Protein AF-X7ZZ65-F1 (afdb_monomer)

Solvent-accessible surface area (backbone atoms only — not comparable to full-atom values): 12163 Å² total; per-residue (Å²): 136,89,82,84,82,86,84,85,81,82,87,81,88,76,80,73,79,68,57,74,67,58,58,52,53,52,50,52,52,50,51,52,53,50,51,51,53,49,50,51,51,51,50,53,51,53,51,52,50,50,54,50,52,54,52,47,53,54,49,52,50,52,50,53,53,52,50,51,52,50,53,54,50,48,52,53,50,52,53,50,52,52,52,51,52,51,50,50,48,47,50,68,77,62,56,58,68,66,65,56,53,45,60,78,66,55,89,56,78,66,59,55,52,54,50,52,52,52,52,49,53,53,53,51,53,53,48,54,51,52,49,64,73,63,58,73,81,77,69,79,75,73,79,78,76,79,70,78,85,73,71,83,70,79,80,77,75,84,75,76,77,83,85,78,70,100,80,76,69,91,90,54,98,76,84,79,88,80,75,98,81,83,90,85,75,89,80,135

pLDDT: mean 70.66, std 19.14, range [36.59, 98.75]

Structure (mmCIF, N/CA/C/O backbone):
data_AF-X7ZZ65-F1
#
_entry.id   AF-X7ZZ65-F1
#
loop_
_atom_site.group_PDB
_atom_site.id
_atom_site.type_symbol
_atom_site.label_atom_id
_atom_site.label_alt_id
_atom_site.label_comp_id
_atom_site.label_asym_id
_atom_site.label_entity_id
_atom_site.label_seq_id
_atom_site.pdbx_PDB_ins_code
_atom_site.Cartn_x
_atom_site.Cartn_y
_atom_site.Cartn_z
_atom_site.occupancy
_atom_site.B_iso_or_equiv
_atom_site.auth_seq_id
_atom_site.auth_comp_id
_atom_site.auth_asym_id
_atom_site.auth_atom_id
_atom_site.pdbx_PDB_model_num
ATOM 1 N N . MET A 1 1 ? -4.466 -12.957 -43.818 1.00 36.59 1 MET A N 1
ATOM 2 C CA . MET A 1 1 ? -4.475 -12.404 -45.188 1.00 36.59 1 MET A CA 1
ATOM 3 C C . MET A 1 1 ? -3.091 -11.859 -45.477 1.00 36.59 1 MET A C 1
ATOM 5 O O . MET A 1 1 ? -2.659 -10.938 -44.802 1.00 36.59 1 MET A O 1
ATOM 9 N N . ILE A 1 2 ? -2.381 -12.507 -46.395 1.00 45.28 2 ILE A N 1
ATOM 10 C CA . ILE A 1 2 ? -1.056 -12.113 -46.874 1.00 45.28 2 ILE A CA 1
ATOM 11 C C . ILE A 1 2 ? -1.302 -11.150 -48.037 1.00 45.28 2 ILE A C 1
ATOM 13 O O . ILE A 1 2 ? -1.940 -11.541 -49.010 1.00 45.28 2 ILE A O 1
ATOM 17 N N . ALA A 1 3 ? -0.845 -9.905 -47.929 1.00 49.66 3 ALA A N 1
ATOM 18 C CA . ALA A 1 3 ? -0.835 -8.956 -49.038 1.00 49.66 3 ALA A CA 1
ATOM 19 C C . ALA A 1 3 ? 0.627 -8.667 -49.374 1.00 49.66 3 ALA A C 1
ATOM 21 O O . ALA A 1 3 ? 1.305 -7.906 -48.687 1.00 49.66 3 ALA A O 1
ATOM 22 N N . GLY A 1 4 ? 1.123 -9.377 -50.386 1.00 56.22 4 GLY A N 1
ATOM 23 C CA . GLY A 1 4 ? 2.451 -9.175 -50.937 1.00 56.22 4 GLY A CA 1
ATOM 24 C C . GLY A 1 4 ? 2.545 -7.824 -51.635 1.00 56.22 4 GLY A C 1
ATOM 25 O O . GLY A 1 4 ? 1.692 -7.475 -52.446 1.00 56.22 4 GLY A O 1
ATOM 26 N N . PHE A 1 5 ? 3.615 -7.096 -51.344 1.00 54.03 5 PHE A N 1
ATOM 27 C CA . PHE A 1 5 ? 4.089 -6.009 -52.187 1.00 54.03 5 PHE A CA 1
ATOM 28 C C . PHE A 1 5 ? 5.460 -6.422 -52.714 1.00 54.03 5 PHE A C 1
ATOM 30 O O . PHE A 1 5 ? 6.480 -6.254 -52.052 1.00 54.03 5 PHE A O 1
ATOM 37 N N . VAL A 1 6 ? 5.469 -7.036 -53.897 1.00 60.28 6 VAL A N 1
ATOM 38 C CA . VAL A 1 6 ? 6.684 -7.216 -54.692 1.00 60.28 6 VAL A CA 1
ATOM 39 C C . VAL A 1 6 ? 6.698 -6.076 -55.699 1.00 60.28 6 VAL A C 1
ATOM 41 O O . VAL A 1 6 ? 6.004 -6.127 -56.710 1.00 60.28 6 VAL A O 1
ATOM 44 N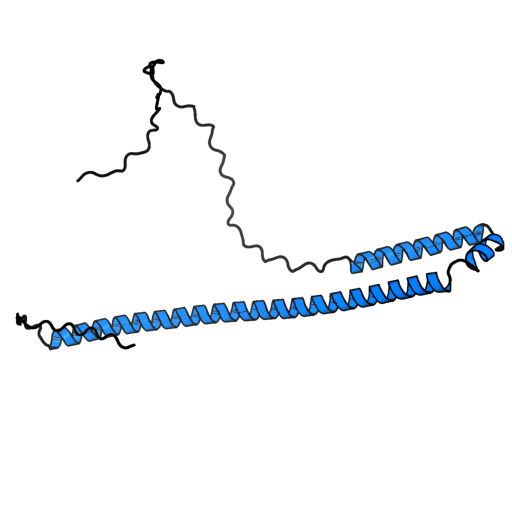 N . ALA A 1 7 ? 7.463 -5.029 -55.402 1.00 57.88 7 ALA A N 1
ATOM 45 C CA . ALA A 1 7 ? 7.834 -4.023 -56.386 1.00 57.88 7 ALA A CA 1
ATOM 46 C C . ALA A 1 7 ? 9.222 -4.386 -56.922 1.00 57.88 7 ALA A C 1
ATOM 48 O O . ALA A 1 7 ? 10.244 -4.145 -56.284 1.00 57.88 7 ALA A O 1
ATOM 49 N N . LEU A 1 8 ? 9.226 -5.025 -58.089 1.00 56.75 8 LEU A N 1
ATOM 50 C CA . LEU A 1 8 ? 10.403 -5.254 -58.912 1.00 56.75 8 LEU A CA 1
ATOM 51 C C . LEU A 1 8 ? 10.614 -4.009 -59.785 1.00 56.75 8 LEU A C 1
ATOM 53 O O . LEU A 1 8 ? 9.731 -3.627 -60.550 1.00 56.75 8 LEU A O 1
ATOM 57 N N . SER A 1 9 ? 11.773 -3.365 -59.689 1.00 56.69 9 SER A N 1
ATOM 58 C CA . SER A 1 9 ? 12.217 -2.344 -60.645 1.00 56.69 9 SER A CA 1
ATOM 59 C C . SER A 1 9 ? 13.720 -2.493 -60.847 1.00 56.69 9 SER A C 1
ATOM 61 O O . SER A 1 9 ? 14.490 -2.474 -59.890 1.00 56.69 9 SER A O 1
ATOM 63 N N . GLY A 1 10 ? 14.104 -2.753 -62.096 1.00 51.97 10 GLY A N 1
ATOM 64 C CA . GLY A 1 10 ? 15.453 -3.123 -62.499 1.00 51.97 10 GLY A CA 1
ATOM 65 C C . GLY A 1 10 ? 16.341 -1.948 -62.916 1.00 51.97 10 GLY A C 1
ATOM 66 O O . GLY A 1 10 ? 15.861 -0.944 -63.427 1.00 51.97 10 GLY A O 1
ATOM 67 N N . ALA A 1 11 ? 17.638 -2.186 -62.701 1.00 55.59 11 ALA A N 1
ATOM 68 C CA . ALA A 1 11 ? 18.839 -1.779 -63.439 1.00 55.59 11 ALA A CA 1
ATOM 69 C C . ALA A 1 11 ? 19.020 -0.322 -63.907 1.00 55.59 11 ALA A C 1
ATOM 71 O O . ALA A 1 11 ? 18.355 0.115 -64.833 1.00 55.59 11 ALA A O 1
ATOM 72 N N . LEU A 1 12 ? 20.088 0.320 -63.407 1.00 44.03 12 LEU A N 1
ATOM 73 C CA . LEU A 1 12 ? 21.214 0.826 -64.213 1.00 44.03 12 LEU A CA 1
ATOM 74 C C . LEU A 1 12 ? 22.468 0.896 -63.321 1.00 44.03 12 LEU A C 1
ATOM 76 O O . LEU A 1 12 ? 22.570 1.722 -62.415 1.00 44.03 12 LEU A O 1
ATOM 80 N N . SER A 1 13 ? 23.419 -0.000 -63.575 1.00 44.34 13 SER A N 1
ATOM 81 C CA . SER A 1 13 ? 24.710 -0.079 -62.893 1.00 44.34 13 SER A CA 1
ATOM 82 C C . SER A 1 13 ? 25.622 1.058 -63.362 1.00 44.34 13 SER A C 1
ATOM 84 O O . SER A 1 13 ? 26.424 0.891 -64.279 1.00 44.34 13 SER A O 1
ATOM 86 N N . ALA A 1 14 ? 25.526 2.223 -62.725 1.00 47.12 14 ALA A N 1
ATOM 87 C CA . ALA A 1 14 ? 26.676 3.110 -62.636 1.00 47.12 14 ALA A CA 1
ATOM 88 C C . ALA A 1 14 ? 27.642 2.466 -61.635 1.00 47.12 14 ALA A C 1
ATOM 90 O O . ALA A 1 14 ? 27.465 2.577 -60.425 1.00 47.12 14 ALA A O 1
ATOM 91 N N . ASN A 1 15 ? 28.621 1.722 -62.148 1.00 46.59 15 ASN A N 1
ATOM 92 C CA . ASN A 1 15 ? 29.725 1.186 -61.361 1.00 46.59 15 ASN A CA 1
ATOM 93 C C . ASN A 1 15 ? 30.605 2.348 -60.869 1.00 46.59 15 ASN A C 1
ATOM 95 O O . ASN A 1 15 ? 31.677 2.605 -61.410 1.00 46.59 15 ASN A O 1
ATOM 99 N N . VAL A 1 16 ? 30.152 3.065 -59.840 1.00 55.84 16 VAL A N 1
ATOM 100 C CA . VAL A 1 16 ? 31.072 3.665 -58.876 1.00 55.84 16 VAL A CA 1
ATOM 101 C C . VAL A 1 16 ? 31.596 2.476 -58.084 1.00 55.84 16 VAL A C 1
ATOM 103 O O . VAL A 1 16 ? 30.918 1.980 -57.188 1.00 55.84 16 VAL A O 1
ATOM 106 N N . LEU A 1 17 ? 32.753 1.941 -58.484 1.00 47.94 17 LEU A N 1
ATOM 107 C CA . LEU A 1 17 ? 33.491 1.005 -57.643 1.00 47.94 17 LEU A CA 1
ATOM 108 C C . LEU A 1 17 ? 33.899 1.782 -56.386 1.00 47.94 17 LEU A C 1
ATOM 110 O O . LEU A 1 17 ? 34.933 2.442 -56.366 1.00 47.94 17 LEU A O 1
ATOM 114 N N . ALA A 1 18 ? 33.063 1.739 -55.351 1.00 53.41 18 ALA A N 1
ATOM 115 C CA . ALA A 1 18 ? 33.595 1.770 -54.002 1.00 53.41 18 ALA A CA 1
ATOM 116 C C . ALA A 1 18 ? 34.471 0.519 -53.865 1.00 53.41 18 ALA A C 1
ATOM 118 O O . ALA A 1 18 ? 34.048 -0.575 -54.255 1.00 53.41 18 ALA A O 1
ATOM 119 N N . ASP A 1 19 ? 35.703 0.687 -53.392 1.00 56.00 19 ASP A N 1
ATOM 120 C CA . ASP A 1 19 ? 36.565 -0.448 -53.098 1.00 56.00 19 ASP A CA 1
ATOM 121 C C . ASP A 1 19 ? 35.847 -1.338 -52.064 1.00 56.00 19 ASP A C 1
ATOM 123 O O . ASP A 1 19 ? 35.367 -0.825 -51.047 1.00 56.00 19 ASP A O 1
ATOM 127 N N . PRO A 1 20 ? 35.706 -2.654 -52.298 1.00 66.94 20 PRO A N 1
ATOM 128 C CA . PRO A 1 20 ? 34.987 -3.537 -51.380 1.00 66.94 20 PRO A CA 1
ATOM 129 C C . PRO A 1 20 ? 35.588 -3.558 -49.961 1.00 66.94 20 PRO A C 1
ATOM 131 O O . PRO A 1 20 ? 34.900 -3.955 -49.019 1.00 66.94 20 PRO A O 1
ATOM 134 N N . SER A 1 21 ? 36.833 -3.106 -49.781 1.00 72.69 21 SER A N 1
ATOM 135 C CA . SER A 1 21 ? 37.475 -2.972 -48.468 1.00 72.69 21 SER A CA 1
ATOM 136 C C . SER A 1 21 ? 36.978 -1.744 -47.693 1.00 72.69 21 SER A C 1
ATOM 138 O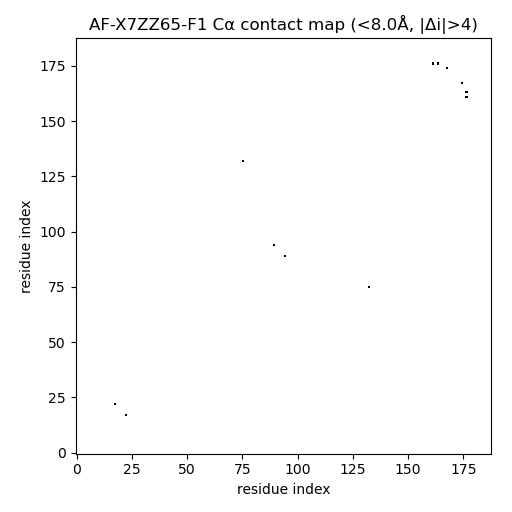 O . SER A 1 21 ? 36.840 -1.817 -46.471 1.00 72.69 21 SER A O 1
ATOM 140 N N . ASP A 1 22 ? 36.649 -0.641 -48.374 1.00 77.88 22 ASP A N 1
ATOM 141 C CA . ASP A 1 22 ? 36.091 0.568 -47.748 1.00 77.88 22 ASP A CA 1
ATOM 142 C C . ASP A 1 22 ? 34.662 0.333 -47.220 1.00 77.88 22 ASP A C 1
ATOM 144 O O . ASP A 1 22 ? 34.330 0.753 -46.109 1.00 77.88 22 ASP A O 1
ATOM 148 N N . ASP A 1 23 ? 33.824 -0.411 -47.957 1.00 80.44 23 ASP A N 1
ATOM 149 C CA . ASP A 1 23 ? 32.464 -0.774 -47.508 1.00 80.44 23 ASP A CA 1
ATOM 150 C C . ASP A 1 23 ? 32.488 -1.648 -46.239 1.00 80.44 23 ASP A C 1
ATOM 152 O O . ASP A 1 23 ? 31.673 -1.472 -45.327 1.00 80.44 23 ASP A O 1
ATOM 156 N N . ALA A 1 24 ? 33.457 -2.565 -46.138 1.00 83.69 24 ALA A N 1
ATOM 157 C CA . ALA A 1 24 ? 33.615 -3.427 -44.970 1.00 83.69 24 ALA A CA 1
ATOM 158 C C . ALA A 1 24 ? 34.006 -2.631 -43.710 1.00 83.69 24 ALA A C 1
ATOM 160 O O . ALA A 1 24 ? 33.438 -2.857 -42.638 1.00 83.69 24 ALA A O 1
ATOM 161 N N . LEU A 1 25 ? 34.928 -1.668 -43.830 1.00 85.69 25 LEU A N 1
ATOM 162 C CA . LEU A 1 25 ? 35.326 -0.797 -42.718 1.00 85.69 25 LEU A CA 1
ATOM 163 C C . LEU A 1 25 ? 34.191 0.142 -42.288 1.00 85.69 25 LEU A C 1
ATOM 165 O O . LEU A 1 25 ? 33.972 0.326 -41.087 1.00 85.69 25 LEU A O 1
ATOM 169 N N . ALA A 1 26 ? 33.422 0.673 -43.243 1.00 89.38 26 ALA A N 1
ATOM 170 C CA . ALA A 1 26 ? 32.243 1.487 -42.955 1.00 89.38 26 ALA A CA 1
ATOM 171 C C . ALA A 1 26 ? 31.179 0.700 -42.163 1.00 89.38 26 ALA A C 1
ATOM 173 O O . ALA A 1 26 ? 30.661 1.199 -41.162 1.00 89.38 26 ALA A O 1
ATOM 174 N N . LYS A 1 27 ? 30.904 -0.559 -42.539 1.00 87.06 27 LYS A N 1
ATOM 175 C CA . LYS A 1 27 ? 29.984 -1.437 -41.791 1.00 87.06 27 LYS A CA 1
ATOM 176 C C . LYS A 1 27 ? 30.473 -1.766 -40.386 1.00 87.06 27 LYS A C 1
ATOM 178 O O . LYS A 1 27 ? 29.662 -1.786 -39.468 1.00 87.06 27 LYS A O 1
ATOM 183 N N . LEU A 1 28 ? 31.768 -2.020 -40.194 1.00 89.81 28 LEU A N 1
ATOM 184 C CA . LEU A 1 28 ? 32.318 -2.272 -38.857 1.00 89.81 28 LEU A CA 1
ATOM 185 C C . LEU A 1 28 ? 32.188 -1.046 -37.950 1.00 89.81 28 LEU A C 1
ATOM 187 O O . LEU A 1 28 ? 31.858 -1.195 -36.775 1.00 89.81 28 LEU A O 1
ATOM 191 N N . ASN A 1 29 ? 32.401 0.157 -38.491 1.00 88.69 29 ASN A N 1
ATOM 192 C CA . ASN A 1 29 ? 32.209 1.393 -37.737 1.00 88.69 29 ASN A CA 1
ATOM 193 C C . ASN A 1 29 ? 30.740 1.577 -37.321 1.00 88.69 29 ASN A C 1
ATOM 195 O O . ASN A 1 29 ? 30.463 1.857 -36.155 1.00 88.69 29 ASN A O 1
ATOM 199 N N . GLU A 1 30 ? 29.802 1.327 -38.238 1.00 91.31 30 GLU A N 1
ATOM 200 C CA . GLU A 1 30 ? 28.367 1.395 -37.944 1.00 91.31 30 GLU A CA 1
ATOM 201 C C . GLU A 1 30 ? 27.942 0.343 -36.910 1.00 91.31 30 GLU A C 1
ATOM 203 O O . GLU A 1 30 ? 27.238 0.665 -35.955 1.00 91.31 30 GLU A O 1
ATOM 208 N N . LEU A 1 31 ? 28.425 -0.898 -37.032 1.00 94.75 31 LEU A N 1
ATOM 209 C CA . LEU A 1 31 ? 28.169 -1.952 -36.046 1.00 94.75 31 LEU A CA 1
ATOM 210 C C . LEU A 1 31 ? 28.752 -1.605 -34.672 1.00 94.75 31 LEU A C 1
ATOM 212 O O . LEU A 1 31 ? 28.104 -1.867 -33.662 1.00 94.75 31 LEU A O 1
ATOM 216 N N . SER A 1 32 ? 29.938 -0.988 -34.616 1.00 90.69 32 SER A N 1
ATOM 217 C CA . SER A 1 32 ? 30.527 -0.508 -33.360 1.00 90.69 32 SER A CA 1
ATOM 218 C C . SER A 1 32 ? 29.631 0.544 -32.708 1.00 90.69 32 SER A C 1
ATOM 220 O O . SER A 1 32 ? 29.307 0.440 -31.526 1.00 90.69 32 SER A O 1
ATOM 222 N N . ARG A 1 33 ? 29.151 1.515 -33.492 1.00 93.00 33 ARG A N 1
ATOM 223 C CA . ARG A 1 33 ? 28.250 2.564 -33.005 1.00 93.00 33 ARG A CA 1
ATOM 224 C C . ARG A 1 33 ? 26.900 2.000 -32.557 1.00 93.00 33 ARG A C 1
ATOM 226 O O . ARG A 1 33 ? 26.356 2.418 -31.538 1.00 93.00 33 ARG A O 1
ATOM 233 N N . GLN A 1 34 ? 26.368 1.023 -33.285 1.00 92.81 34 GLN A N 1
ATOM 234 C CA . GLN A 1 34 ? 25.131 0.334 -32.931 1.00 92.81 34 GLN A CA 1
ATOM 235 C C . GLN A 1 34 ? 25.290 -0.509 -31.656 1.00 92.81 34 GLN A C 1
ATOM 237 O O . GLN A 1 34 ? 24.370 -0.560 -30.835 1.00 92.81 34 GLN A O 1
ATOM 242 N N . ALA A 1 35 ? 26.448 -1.142 -31.454 1.00 93.38 35 ALA A N 1
ATOM 243 C CA . ALA A 1 35 ? 26.757 -1.890 -30.238 1.00 93.38 35 ALA A CA 1
ATOM 244 C C . ALA A 1 35 ? 26.850 -0.970 -29.008 1.00 93.38 35 ALA A C 1
ATOM 246 O O . ALA A 1 35 ? 26.309 -1.309 -27.951 1.00 93.38 35 ALA A O 1
ATOM 247 N N . GLU A 1 36 ? 27.456 0.211 -29.151 1.00 94.06 36 GLU A N 1
ATOM 248 C CA . GLU A 1 36 ? 27.477 1.244 -28.106 1.00 94.06 36 GLU A CA 1
ATOM 249 C C . GLU A 1 36 ? 26.056 1.705 -27.760 1.00 94.06 36 GLU A C 1
ATOM 251 O O . GLU A 1 36 ? 25.642 1.605 -26.604 1.00 94.06 36 GLU A O 1
ATOM 256 N N . GLN A 1 37 ? 25.259 2.084 -28.765 1.00 95.38 37 GLN A N 1
ATOM 257 C CA . GLN A 1 37 ? 23.861 2.489 -28.569 1.00 95.38 37 GLN A CA 1
ATOM 258 C C . GLN A 1 37 ? 23.019 1.391 -27.910 1.00 95.38 37 GLN A C 1
ATOM 260 O O . GLN A 1 37 ? 22.194 1.671 -27.042 1.00 95.38 37 GLN A O 1
ATOM 265 N N . THR A 1 38 ? 23.230 0.130 -28.294 1.00 93.12 38 THR A N 1
ATOM 266 C CA . THR A 1 38 ? 22.514 -1.009 -27.704 1.00 93.12 38 THR A CA 1
ATOM 267 C C . THR A 1 38 ? 22.930 -1.225 -26.251 1.00 93.12 38 THR A C 1
ATOM 269 O O . THR A 1 38 ? 22.081 -1.510 -25.409 1.00 93.12 38 THR A O 1
ATOM 272 N N . THR A 1 39 ? 24.211 -1.044 -25.923 1.00 93.31 39 THR A N 1
ATOM 273 C CA . THR A 1 39 ? 24.713 -1.165 -24.546 1.00 93.31 39 THR A CA 1
ATOM 274 C C . THR A 1 39 ? 24.159 -0.054 -23.655 1.00 93.31 39 THR A C 1
ATOM 276 O O . THR A 1 39 ? 23.714 -0.324 -22.538 1.00 93.31 39 THR A O 1
ATOM 279 N N . GLU A 1 40 ? 24.095 1.179 -24.157 1.00 95.81 40 GLU A N 1
ATOM 280 C CA . GLU A 1 40 ? 23.482 2.311 -23.454 1.00 95.81 40 GLU A CA 1
ATOM 281 C C . GLU A 1 40 ? 21.967 2.126 -23.273 1.00 95.81 40 GLU A C 1
ATOM 283 O O . GLU A 1 40 ? 21.425 2.360 -22.187 1.00 95.81 40 GLU A O 1
ATOM 288 N N . ALA A 1 41 ? 21.272 1.637 -24.304 1.00 96.69 41 ALA A N 1
ATOM 289 C CA . ALA A 1 41 ? 19.854 1.296 -24.230 1.00 96.69 41 ALA A CA 1
ATOM 290 C C . ALA A 1 41 ? 19.589 0.178 -23.207 1.00 96.69 41 ALA A C 1
ATOM 292 O O . ALA A 1 41 ? 18.674 0.284 -22.393 1.00 96.69 41 ALA A O 1
ATOM 293 N N . MET A 1 42 ? 20.422 -0.865 -23.183 1.00 97.00 42 MET A N 1
ATOM 294 C CA . MET A 1 42 ? 20.325 -1.942 -22.195 1.00 97.00 42 MET A CA 1
ATOM 295 C C . MET A 1 42 ? 20.589 -1.435 -20.776 1.00 97.00 42 MET A C 1
ATOM 297 O O . MET A 1 42 ? 19.861 -1.787 -19.848 1.00 97.00 42 MET A O 1
ATOM 301 N N . HIS A 1 43 ? 21.594 -0.577 -20.593 1.00 97.56 43 HIS A N 1
ATOM 302 C CA . HIS A 1 43 ? 21.912 -0.020 -19.282 1.00 97.56 43 HIS A CA 1
ATOM 303 C C . HIS A 1 43 ? 20.799 0.902 -18.762 1.00 97.56 43 HIS A C 1
ATOM 305 O O . HIS A 1 43 ? 20.391 0.792 -17.605 1.00 97.56 43 HIS A O 1
ATOM 311 N N . SER A 1 44 ? 20.254 1.767 -19.621 1.00 96.62 44 SER A N 1
ATOM 312 C CA . SER A 1 44 ? 19.122 2.631 -19.266 1.00 96.62 44 SER A CA 1
ATOM 313 C C . SER A 1 44 ? 17.856 1.829 -18.950 1.00 96.62 44 SER A C 1
ATOM 315 O O . SER A 1 44 ? 17.194 2.116 -17.952 1.00 96.62 44 SER A O 1
ATOM 317 N N . ALA A 1 45 ? 17.563 0.773 -19.714 1.00 97.62 45 ALA A N 1
ATOM 318 C CA . ALA A 1 45 ? 16.457 -0.137 -19.425 1.00 97.62 45 ALA A CA 1
ATOM 319 C C . ALA A 1 45 ? 16.637 -0.865 -18.082 1.00 97.62 45 ALA A C 1
ATOM 321 O O . ALA A 1 45 ? 15.677 -1.024 -17.328 1.00 97.62 45 ALA A O 1
ATOM 322 N N . GLN A 1 46 ? 17.865 -1.271 -17.743 1.00 96.75 46 GLN A N 1
ATOM 323 C CA . GLN A 1 46 ? 18.165 -1.901 -16.458 1.00 96.75 46 GLN A CA 1
ATOM 324 C C . GLN A 1 46 ? 17.956 -0.938 -15.280 1.00 96.75 46 GLN A C 1
ATOM 326 O O . GLN A 1 46 ? 17.454 -1.348 -14.228 1.00 96.75 46 GLN A O 1
ATOM 331 N N . LEU A 1 47 ? 18.329 0.334 -15.446 1.00 98.25 47 LEU A N 1
ATOM 332 C CA . LEU A 1 47 ? 18.118 1.369 -14.437 1.00 98.25 47 LEU A CA 1
ATOM 333 C C . LEU A 1 47 ? 16.621 1.654 -14.244 1.00 98.25 47 LEU A C 1
ATOM 335 O O . LEU A 1 47 ? 16.142 1.603 -13.112 1.00 98.25 47 LEU A O 1
ATOM 339 N N . ASP A 1 48 ? 15.871 1.829 -15.335 1.00 97.50 48 ASP A N 1
ATOM 340 C CA . ASP A 1 48 ? 14.411 2.013 -15.306 1.00 97.50 48 ASP A CA 1
ATOM 341 C C . ASP A 1 48 ? 13.692 0.822 -14.646 1.00 97.50 48 ASP A C 1
ATOM 343 O O . ASP A 1 48 ? 12.814 1.003 -13.798 1.00 97.50 48 ASP A O 1
ATOM 347 N N . LEU A 1 49 ? 14.101 -0.411 -14.961 1.00 97.94 49 LEU A N 1
ATOM 348 C CA . LEU A 1 49 ? 13.555 -1.607 -14.321 1.00 97.94 49 LEU A CA 1
ATOM 349 C C . LEU A 1 49 ? 13.815 -1.607 -12.809 1.00 97.94 49 LEU A C 1
ATOM 351 O O . LEU A 1 49 ? 12.912 -1.912 -12.028 1.00 97.94 49 LEU A O 1
ATOM 355 N N . ASN A 1 50 ? 15.030 -1.263 -12.379 1.00 97.94 50 ASN A N 1
ATOM 356 C CA . ASN A 1 50 ? 15.368 -1.211 -10.959 1.00 97.94 50 ASN A CA 1
ATOM 357 C C . ASN A 1 50 ? 14.537 -0.144 -10.226 1.00 97.94 50 ASN A C 1
ATOM 359 O O . ASN A 1 50 ? 13.945 -0.436 -9.184 1.00 97.94 50 ASN A O 1
ATOM 363 N N . GLU A 1 51 ? 14.402 1.050 -10.807 1.00 98.25 51 GLU A N 1
ATOM 364 C CA . GLU A 1 51 ? 13.556 2.118 -10.265 1.00 98.25 51 GLU A CA 1
ATOM 365 C C . GLU A 1 51 ? 12.094 1.675 -10.127 1.00 98.25 51 GLU A C 1
ATOM 367 O O . GLU A 1 51 ? 11.472 1.885 -9.079 1.00 98.25 51 GLU A O 1
ATOM 372 N N . LYS A 1 52 ? 11.551 0.996 -11.143 1.00 97.62 52 LYS A N 1
ATOM 373 C CA . LYS A 1 52 ? 10.188 0.449 -11.108 1.00 97.62 52 LYS A CA 1
ATOM 374 C C . LYS A 1 52 ? 10.018 -0.615 -10.033 1.00 97.62 52 LYS A C 1
ATOM 376 O O . LYS A 1 52 ? 9.031 -0.571 -9.301 1.00 97.62 52 LYS A O 1
ATOM 381 N N . LEU A 1 53 ? 10.977 -1.527 -9.875 1.00 98.75 53 LEU A N 1
ATOM 382 C CA . LEU A 1 53 ? 10.940 -2.540 -8.815 1.00 98.75 53 LEU A CA 1
ATOM 383 C C . LEU A 1 53 ? 11.045 -1.913 -7.420 1.00 98.75 53 LEU A C 1
ATOM 385 O O . LEU A 1 53 ? 10.362 -2.347 -6.492 1.00 98.75 53 LEU A O 1
ATOM 389 N N . ALA A 1 54 ? 11.859 -0.871 -7.250 1.00 98.25 54 ALA A N 1
ATOM 390 C CA . ALA A 1 54 ? 11.931 -0.128 -5.996 1.00 98.25 54 ALA A CA 1
ATOM 391 C C . ALA A 1 54 ? 10.595 0.568 -5.680 1.00 98.25 54 ALA A C 1
ATOM 393 O O . ALA A 1 54 ? 10.100 0.481 -4.552 1.00 98.25 54 ALA A O 1
ATOM 394 N N . ALA A 1 55 ? 9.973 1.202 -6.679 1.00 97.81 55 ALA A N 1
ATOM 395 C CA . ALA A 1 55 ? 8.655 1.814 -6.544 1.00 97.81 55 ALA A CA 1
ATOM 396 C C . ALA A 1 55 ? 7.563 0.777 -6.231 1.00 97.81 55 ALA A C 1
ATOM 398 O O . ALA A 1 55 ? 6.721 1.025 -5.366 1.00 97.81 55 ALA A O 1
ATOM 399 N N . GLN A 1 56 ? 7.608 -0.392 -6.876 1.00 98.12 56 GLN A N 1
ATOM 400 C CA . GLN A 1 56 ? 6.692 -1.502 -6.629 1.00 98.12 56 GLN A CA 1
ATOM 401 C C . GLN A 1 56 ? 6.800 -1.996 -5.186 1.00 98.12 56 GLN A C 1
ATOM 403 O O . GLN A 1 56 ? 5.799 -2.003 -4.477 1.00 98.12 56 GLN A O 1
ATOM 408 N N . ARG A 1 57 ? 8.007 -2.316 -4.705 1.00 98.38 57 ARG A N 1
ATOM 409 C CA . ARG A 1 57 ? 8.216 -2.760 -3.314 1.00 98.38 57 ARG A CA 1
ATOM 410 C C . ARG A 1 57 ? 7.749 -1.715 -2.302 1.00 98.38 57 ARG A C 1
ATOM 412 O O . ARG A 1 57 ? 7.170 -2.052 -1.272 1.00 98.38 57 ARG A O 1
ATOM 419 N N . ALA A 1 58 ? 7.969 -0.431 -2.590 1.00 97.81 58 ALA A N 1
ATOM 420 C CA . ALA A 1 58 ? 7.477 0.651 -1.743 1.00 97.81 58 ALA A CA 1
ATOM 421 C C . ALA A 1 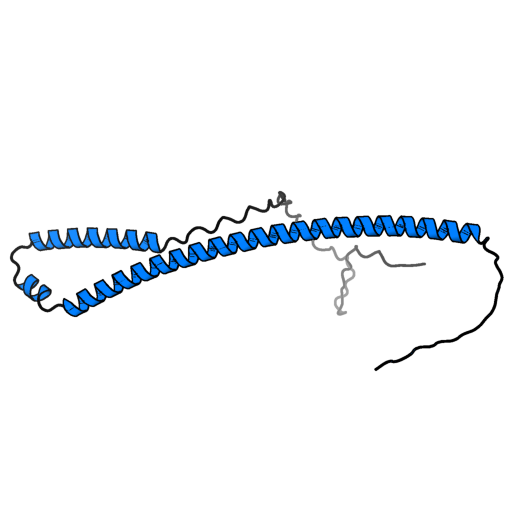58 ? 5.940 0.735 -1.733 1.00 97.81 58 ALA A C 1
ATOM 423 O O . ALA A 1 58 ? 5.354 1.064 -0.700 1.00 97.81 58 ALA A O 1
ATOM 424 N N . ALA A 1 59 ? 5.282 0.459 -2.861 1.00 97.56 59 ALA A N 1
ATOM 425 C CA . ALA A 1 59 ? 3.826 0.395 -2.949 1.0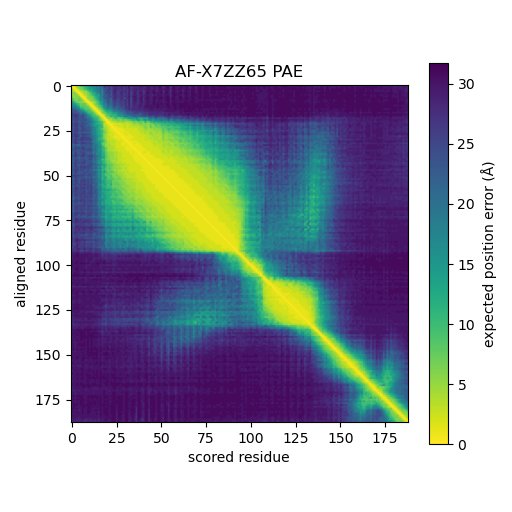0 97.56 59 ALA A CA 1
ATOM 426 C C . ALA A 1 59 ? 3.263 -0.844 -2.236 1.00 97.56 59 ALA A C 1
ATOM 428 O O . ALA A 1 59 ? 2.307 -0.710 -1.479 1.00 97.56 59 ALA A O 1
ATOM 429 N N . GLU A 1 60 ? 3.887 -2.010 -2.403 1.00 97.81 60 GLU A N 1
ATOM 430 C CA . GLU A 1 60 ? 3.529 -3.253 -1.709 1.00 97.81 60 GLU A CA 1
ATOM 431 C C . GLU A 1 60 ? 3.646 -3.098 -0.193 1.00 97.81 60 GLU A C 1
ATOM 433 O O . GLU A 1 60 ? 2.718 -3.452 0.531 1.00 97.81 60 GLU A O 1
ATOM 438 N N . LYS A 1 61 ? 4.726 -2.472 0.294 1.00 97.81 61 LYS A N 1
ATOM 439 C CA . LYS A 1 61 ? 4.872 -2.158 1.719 1.00 97.81 61 LYS A CA 1
ATOM 440 C C . LYS A 1 61 ? 3.740 -1.261 2.219 1.00 97.81 61 LYS A C 1
ATOM 442 O O . LYS A 1 61 ? 3.092 -1.592 3.201 1.00 97.81 61 LYS A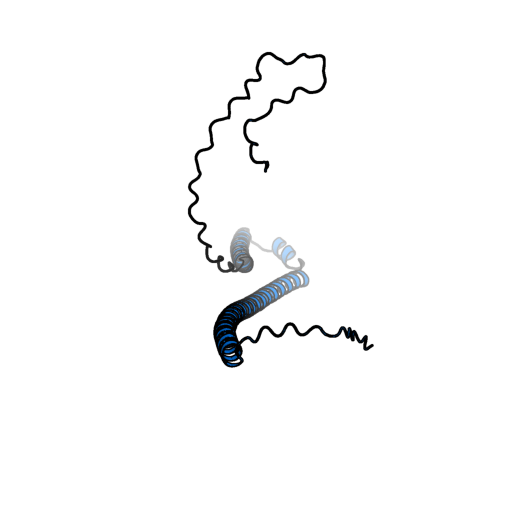 O 1
ATOM 447 N N . LYS A 1 62 ? 3.450 -0.162 1.512 1.00 96.38 62 LYS A N 1
ATOM 448 C CA . LYS A 1 62 ? 2.336 0.734 1.872 1.00 96.38 62 LYS A CA 1
ATOM 449 C C . LYS A 1 62 ? 0.989 0.023 1.866 1.00 96.38 62 LYS A C 1
ATOM 451 O O . LYS A 1 62 ? 0.129 0.357 2.670 1.00 96.38 62 LYS A O 1
ATOM 456 N N . HIS A 1 63 ? 0.790 -0.908 0.940 1.00 98.00 63 HIS A N 1
ATOM 457 C CA . HIS A 1 63 ? -0.427 -1.698 0.868 1.00 98.00 63 HIS A CA 1
ATOM 458 C C . HIS A 1 63 ? -0.545 -2.642 2.069 1.00 98.00 63 HIS A C 1
ATOM 460 O O . HIS A 1 63 ? -1.600 -2.678 2.691 1.00 98.00 63 HIS A O 1
ATOM 466 N N . ALA A 1 64 ? 0.534 -3.340 2.434 1.00 97.88 64 ALA A N 1
ATOM 467 C CA . ALA A 1 64 ? 0.567 -4.192 3.621 1.00 97.88 64 ALA A CA 1
ATOM 468 C C . ALA A 1 64 ? 0.322 -3.389 4.913 1.00 97.88 64 ALA A C 1
ATOM 470 O O . ALA A 1 64 ? -0.502 -3.792 5.731 1.00 97.88 64 ALA A O 1
ATOM 471 N N . ASP A 1 65 ? 0.964 -2.225 5.054 1.00 95.00 65 ASP A N 1
ATOM 472 C CA . ASP A 1 65 ? 0.756 -1.319 6.190 1.00 95.00 65 ASP A CA 1
ATOM 473 C C . ASP A 1 65 ? -0.717 -0.859 6.254 1.00 95.00 65 ASP A C 1
ATOM 475 O O . ASP A 1 65 ? -1.373 -0.983 7.285 1.00 95.00 65 ASP A O 1
ATOM 479 N N . ALA A 1 66 ? -1.293 -0.428 5.125 1.00 94.25 66 ALA A N 1
ATOM 480 C CA . ALA A 1 66 ? -2.694 -0.003 5.062 1.00 94.25 66 ALA A CA 1
ATOM 481 C C . ALA A 1 66 ? -3.689 -1.146 5.333 1.00 94.25 66 ALA A C 1
ATOM 483 O O . ALA A 1 66 ? -4.763 -0.913 5.888 1.00 94.25 66 ALA A O 1
ATOM 484 N N . GLN A 1 67 ? -3.360 -2.381 4.943 1.00 97.69 67 GLN A N 1
ATOM 485 C CA . GLN A 1 67 ? -4.157 -3.557 5.293 1.00 97.69 67 GLN A CA 1
ATOM 486 C C . GLN A 1 67 ? -4.116 -3.825 6.799 1.00 97.69 67 GLN A C 1
ATOM 488 O O . GLN A 1 67 ? -5.163 -4.095 7.386 1.00 97.69 67 GLN A O 1
ATOM 493 N N . ALA A 1 68 ? -2.950 -3.699 7.436 1.00 95.88 68 ALA A N 1
ATOM 494 C CA . ALA A 1 68 ? -2.830 -3.834 8.885 1.00 95.88 68 ALA A CA 1
ATOM 495 C C . ALA A 1 68 ? -3.650 -2.760 9.623 1.00 95.88 68 ALA A C 1
ATOM 497 O O . ALA A 1 68 ? -4.411 -3.089 10.536 1.00 95.88 68 ALA A O 1
ATOM 498 N N . ASP A 1 69 ? -3.578 -1.503 9.174 1.00 92.81 69 ASP A N 1
ATOM 499 C CA . ASP A 1 69 ? -4.371 -0.397 9.726 1.00 92.81 69 ASP A CA 1
ATOM 500 C C . ASP A 1 69 ? -5.878 -0.635 9.561 1.00 92.81 69 ASP A C 1
ATOM 502 O O . ASP A 1 69 ? -6.668 -0.378 10.475 1.00 92.81 69 ASP A O 1
ATOM 506 N N . LEU A 1 70 ? -6.294 -1.162 8.404 1.00 96.56 70 LEU A N 1
ATOM 507 C CA . LEU A 1 70 ? -7.688 -1.504 8.136 1.00 96.56 70 LEU A CA 1
ATOM 508 C C . LEU A 1 70 ? -8.192 -2.597 9.085 1.00 96.56 70 LEU A C 1
ATOM 510 O O . LEU A 1 70 ? -9.286 -2.465 9.636 1.00 96.56 70 LEU A O 1
ATOM 514 N N . GLU A 1 71 ? -7.418 -3.660 9.295 1.00 95.56 71 GLU A N 1
ATOM 515 C CA . GLU A 1 71 ? -7.791 -4.733 10.222 1.00 95.56 71 GLU A CA 1
ATOM 516 C C . GLU A 1 71 ? -7.830 -4.237 11.676 1.00 95.56 71 GLU A C 1
ATOM 518 O O . GLU A 1 71 ? -8.780 -4.532 12.407 1.00 95.56 71 GLU A O 1
ATOM 523 N N . ALA A 1 72 ? -6.885 -3.383 12.082 1.00 92.25 72 ALA A N 1
ATOM 524 C CA . ALA A 1 72 ? -6.919 -2.733 13.392 1.00 92.25 72 ALA A CA 1
ATOM 525 C C . ALA A 1 72 ? -8.170 -1.850 13.563 1.00 92.25 72 ALA A C 1
ATOM 527 O O . ALA A 1 72 ? -8.837 -1.897 14.602 1.00 92.25 72 ALA A O 1
ATOM 528 N N . ALA A 1 73 ? -8.536 -1.075 12.539 1.00 91.31 73 ALA A N 1
ATOM 529 C CA . ALA A 1 73 ? -9.744 -0.256 12.546 1.00 91.31 73 ALA A CA 1
ATOM 530 C C . ALA A 1 73 ? -11.020 -1.111 12.626 1.00 91.31 73 ALA A C 1
ATOM 532 O O . ALA A 1 73 ? -11.921 -0.793 13.407 1.00 91.31 73 ALA A O 1
ATOM 533 N N . LYS A 1 74 ? -11.089 -2.228 11.889 1.00 94.50 74 LYS A N 1
ATOM 534 C CA . LYS A 1 74 ? -12.202 -3.188 11.974 1.00 94.50 74 LYS A CA 1
ATOM 535 C C . LYS A 1 74 ? -12.328 -3.795 13.369 1.00 94.50 74 LYS A C 1
ATOM 537 O O . LYS A 1 74 ? -13.439 -3.878 13.887 1.00 94.50 74 LYS A O 1
ATOM 542 N N . ALA A 1 75 ? -11.218 -4.159 14.011 1.00 93.00 75 ALA A N 1
ATOM 543 C CA . ALA A 1 75 ? -11.231 -4.692 15.375 1.00 93.00 75 ALA A CA 1
ATOM 544 C C . ALA A 1 75 ? -11.751 -3.662 16.398 1.00 93.00 75 ALA A C 1
ATOM 546 O O . ALA A 1 75 ? -12.581 -3.985 17.257 1.00 93.00 75 ALA A O 1
ATOM 547 N N . ARG A 1 76 ? -11.323 -2.395 16.277 1.00 84.38 76 ARG A N 1
ATOM 548 C CA . ARG A 1 76 ? -11.848 -1.282 17.092 1.00 84.38 76 ARG A CA 1
ATOM 549 C C . ARG A 1 76 ? -13.353 -1.095 16.868 1.00 84.38 76 ARG A C 1
ATOM 551 O O . ARG A 1 76 ? -14.103 -0.960 17.834 1.00 84.38 76 ARG A O 1
ATOM 558 N N . LEU A 1 77 ? -13.808 -1.152 15.615 1.00 93.44 77 LEU A N 1
ATOM 559 C CA . LEU A 1 77 ? -15.224 -1.039 15.261 1.00 93.44 77 LEU A CA 1
ATOM 560 C C . LEU A 1 77 ? -16.062 -2.198 15.824 1.00 93.44 77 LEU A C 1
ATOM 562 O O . LEU A 1 77 ? -17.114 -1.947 16.407 1.00 93.44 77 LEU A O 1
ATOM 566 N N . ALA A 1 78 ? -15.588 -3.441 15.726 1.00 91.38 78 ALA A N 1
ATOM 567 C CA . ALA A 1 78 ? -16.262 -4.605 16.305 1.00 91.38 78 ALA A CA 1
ATOM 568 C C . ALA A 1 78 ? -16.392 -4.491 17.834 1.00 91.38 78 ALA A C 1
ATOM 570 O O . ALA A 1 78 ? -17.447 -4.776 18.402 1.00 91.38 78 ALA A O 1
ATOM 571 N N . THR A 1 79 ? -15.343 -3.999 18.500 1.00 87.00 79 THR A N 1
ATOM 572 C CA . THR A 1 79 ? -15.360 -3.739 19.948 1.00 87.00 79 THR A CA 1
ATOM 573 C C . THR A 1 79 ? -16.410 -2.687 20.304 1.00 87.00 79 THR A C 1
ATOM 575 O O . THR A 1 79 ? -17.199 -2.877 21.229 1.00 87.00 79 THR A O 1
ATOM 578 N N . PHE A 1 80 ? -16.467 -1.595 19.538 1.00 83.75 80 PHE A N 1
ATOM 579 C CA . PHE A 1 80 ? -17.469 -0.552 19.726 1.00 83.75 80 PHE A CA 1
ATOM 580 C C . PHE A 1 80 ? -18.895 -1.081 19.520 1.00 83.75 80 PHE A C 1
ATOM 582 O O . PHE A 1 80 ? -19.758 -0.856 20.367 1.00 83.75 80 PHE A O 1
ATOM 589 N N . GLN A 1 81 ? -19.138 -1.839 18.448 1.00 86.25 81 GLN A N 1
ATOM 590 C CA . GLN A 1 81 ? -20.432 -2.472 18.185 1.00 86.25 81 GLN A CA 1
ATOM 591 C C . GLN A 1 81 ? -20.850 -3.410 19.321 1.00 86.25 81 GLN A C 1
ATOM 593 O O . GLN A 1 81 ? -21.999 -3.366 19.751 1.00 86.25 81 GLN A O 1
ATOM 598 N N . ALA A 1 82 ? -19.928 -4.210 19.863 1.00 87.25 82 ALA A N 1
ATOM 599 C CA . ALA A 1 82 ? -20.215 -5.076 21.002 1.00 87.25 82 ALA A CA 1
ATOM 600 C C . ALA A 1 82 ? -20.622 -4.273 22.250 1.00 87.25 82 ALA A C 1
ATOM 602 O O . ALA A 1 82 ? -21.585 -4.638 22.924 1.00 87.25 82 ALA A O 1
ATOM 603 N N . SER A 1 83 ? -19.934 -3.166 22.542 1.00 77.50 83 SER A N 1
ATOM 604 C CA . SER A 1 83 ? -20.286 -2.271 23.652 1.00 77.50 83 SER A CA 1
ATOM 605 C C . SER A 1 83 ? -21.650 -1.605 23.452 1.00 77.50 83 SER A C 1
ATOM 607 O O . SER A 1 83 ? -22.455 -1.576 24.381 1.00 77.50 83 SER A O 1
ATOM 609 N N . VAL A 1 84 ? -21.949 -1.132 22.237 1.00 84.94 84 VAL A N 1
ATOM 610 C CA . VAL A 1 84 ? -23.259 -0.557 21.890 1.00 84.94 84 VAL A CA 1
ATOM 611 C C . VAL A 1 84 ? -24.367 -1.604 22.006 1.00 84.94 84 VAL A C 1
ATOM 613 O O . VAL A 1 84 ? -25.399 -1.321 22.607 1.00 84.94 84 VAL A O 1
ATOM 616 N N . ASN A 1 85 ? -24.147 -2.825 21.515 1.00 86.19 85 ASN A N 1
ATOM 617 C CA . ASN A 1 85 ? -25.113 -3.920 21.618 1.00 86.19 85 ASN A CA 1
ATOM 618 C C . ASN A 1 85 ? -25.382 -4.303 23.078 1.00 86.19 85 ASN A C 1
ATOM 620 O O . ASN A 1 85 ? -26.535 -4.494 23.453 1.00 86.19 85 ASN A O 1
ATOM 624 N N . LYS A 1 86 ? -24.344 -4.370 23.923 1.00 78.00 86 LYS A N 1
ATOM 625 C CA . LYS A 1 86 ? -24.499 -4.619 25.367 1.00 78.00 86 LYS A CA 1
ATOM 626 C C . LYS A 1 86 ? -25.276 -3.504 26.057 1.00 78.00 86 LYS A C 1
ATOM 628 O O . LYS A 1 86 ? -26.156 -3.794 26.860 1.00 78.00 86 LYS A O 1
ATOM 633 N N . PHE A 1 87 ? -24.981 -2.246 25.734 1.00 76.31 87 PHE A N 1
ATOM 634 C CA . PHE A 1 87 ? -25.726 -1.105 26.259 1.00 76.31 87 PHE A CA 1
ATOM 635 C C . PHE A 1 87 ? -27.198 -1.148 25.824 1.00 76.31 87 PHE A C 1
ATOM 637 O O . PHE A 1 87 ? -28.085 -1.026 26.662 1.00 76.31 87 PHE A O 1
ATOM 644 N N . ALA A 1 88 ? -27.470 -1.398 24.540 1.00 82.00 88 ALA A N 1
ATOM 645 C CA . ALA A 1 88 ? -28.827 -1.537 24.021 1.00 82.00 88 ALA A CA 1
ATOM 646 C C . ALA A 1 88 ? -29.577 -2.704 24.683 1.00 82.00 88 ALA A C 1
ATOM 648 O O . ALA A 1 88 ? -30.724 -2.535 25.086 1.00 82.00 88 ALA A O 1
ATOM 649 N N . ALA A 1 89 ? -28.925 -3.856 24.865 1.00 83.25 89 ALA A N 1
ATOM 650 C CA . ALA A 1 89 ? -29.497 -5.000 25.569 1.00 83.25 89 ALA A CA 1
ATOM 651 C C . ALA A 1 89 ? -29.793 -4.678 27.040 1.00 83.25 89 ALA A C 1
ATOM 653 O O . ALA A 1 89 ? -30.866 -5.014 27.522 1.00 83.25 89 ALA A O 1
ATOM 654 N N . ALA A 1 90 ? -28.897 -3.980 27.742 1.00 77.62 90 ALA A N 1
ATOM 655 C CA . ALA A 1 90 ? -29.136 -3.540 29.116 1.00 77.62 90 ALA A CA 1
ATOM 656 C C . ALA A 1 90 ? -30.298 -2.539 29.208 1.00 77.62 90 ALA A C 1
ATOM 658 O O . ALA A 1 90 ? -31.103 -2.624 30.127 1.00 77.62 90 ALA A O 1
ATOM 659 N N . MET A 1 91 ? -30.436 -1.629 28.241 1.00 74.62 91 MET A N 1
ATOM 660 C CA . MET A 1 91 ? -31.567 -0.698 28.169 1.00 74.62 91 MET A CA 1
ATOM 661 C C . MET A 1 91 ? -32.883 -1.389 27.791 1.00 74.62 91 MET A C 1
ATOM 663 O O . MET A 1 91 ? -33.937 -0.960 28.248 1.00 74.62 91 MET A O 1
ATOM 667 N N . TYR A 1 92 ? -32.838 -2.443 26.972 1.00 77.38 92 TYR A N 1
ATOM 668 C CA . TYR A 1 92 ? -34.008 -3.246 26.606 1.00 77.38 92 TYR A CA 1
ATOM 669 C C . TYR A 1 92 ? -34.454 -4.159 27.758 1.00 77.38 92 TYR A C 1
ATOM 671 O O . TYR A 1 92 ? -35.638 -4.221 28.068 1.00 77.38 92 TYR A O 1
ATOM 679 N N . MET A 1 93 ? -33.506 -4.821 28.429 1.00 75.00 93 MET A N 1
ATOM 680 C CA . MET A 1 93 ? -33.764 -5.756 29.533 1.00 75.00 93 MET A CA 1
ATOM 681 C C . MET A 1 93 ? -33.952 -5.062 30.890 1.00 75.00 93 MET A C 1
ATOM 683 O O . MET A 1 93 ? -34.610 -5.610 31.763 1.00 75.00 93 MET A O 1
ATOM 687 N N . GLY A 1 94 ? -33.376 -3.874 31.079 1.00 65.75 94 GLY A N 1
ATOM 688 C CA . GLY A 1 94 ? -33.482 -3.040 32.286 1.00 65.75 94 GLY A CA 1
ATOM 689 C C . GLY A 1 94 ? -34.275 -1.750 32.053 1.00 65.75 94 GLY A C 1
ATOM 690 O O . GLY A 1 94 ? -34.125 -0.771 32.789 1.00 65.75 94 GLY A O 1
ATOM 691 N N . GLY A 1 95 ? -35.082 -1.712 30.991 1.00 61.06 95 GLY A N 1
ATOM 692 C CA . GLY A 1 95 ? -35.836 -0.545 30.554 1.00 61.06 95 GLY A CA 1
ATOM 693 C C . GLY A 1 95 ? -36.940 -0.143 31.528 1.00 61.06 95 GLY A C 1
ATOM 694 O O . GLY A 1 95 ? -38.098 -0.494 31.341 1.00 61.06 95 GLY A O 1
ATOM 695 N N . ARG A 1 96 ? -36.582 0.701 32.503 1.00 55.44 96 ARG A N 1
ATOM 696 C CA . ARG A 1 96 ? -37.460 1.586 33.298 1.00 55.44 96 ARG A CA 1
ATOM 697 C C . ARG A 1 96 ? -38.421 0.987 34.328 1.00 55.44 96 ARG A C 1
ATOM 699 O O . ARG A 1 96 ? -38.943 1.801 35.086 1.00 55.44 96 ARG A O 1
ATOM 706 N N . THR A 1 97 ? -38.665 -0.317 34.413 1.00 52.16 97 THR A N 1
ATOM 707 C CA . THR A 1 97 ? -39.656 -0.815 35.389 1.00 52.16 97 THR A CA 1
ATOM 708 C C . THR A 1 97 ? -39.171 -0.645 36.828 1.00 52.16 97 THR A C 1
ATOM 710 O O . THR A 1 97 ? -39.838 0.030 37.599 1.00 52.16 97 THR A O 1
ATOM 713 N N . ASP A 1 98 ? -37.952 -1.082 37.154 1.00 55.31 98 ASP A N 1
ATOM 714 C CA . ASP A 1 98 ? -37.510 -1.095 38.560 1.00 55.31 98 ASP A CA 1
ATOM 715 C C . ASP A 1 98 ? -36.786 0.193 38.988 1.00 55.31 98 ASP A C 1
ATOM 717 O O . ASP A 1 98 ? -36.821 0.588 40.147 1.00 55.31 98 ASP A O 1
ATOM 721 N N . GLY A 1 99 ? -36.120 0.893 38.061 1.00 56.06 99 GLY A N 1
ATOM 722 C CA . GLY A 1 99 ? -35.276 2.051 38.391 1.00 56.06 99 GLY A CA 1
ATOM 723 C C . GLY A 1 99 ? -36.043 3.341 38.703 1.00 56.06 99 GLY A C 1
ATOM 724 O O . GLY A 1 99 ? -35.606 4.119 39.548 1.00 56.06 99 GLY A O 1
ATOM 725 N N . MET A 1 100 ? -37.180 3.587 38.039 1.00 52.78 100 MET A N 1
ATOM 726 C CA . MET A 1 100 ? -38.002 4.776 38.311 1.00 52.78 100 MET A CA 1
ATOM 727 C C . MET A 1 100 ? -38.918 4.552 39.521 1.00 52.78 100 MET A C 1
ATOM 729 O O . MET A 1 100 ? -39.117 5.476 40.306 1.00 52.78 100 MET A O 1
ATOM 733 N N . GLU A 1 101 ? -39.377 3.314 39.731 1.00 51.44 101 GLU A N 1
ATOM 734 C CA . GLU A 1 101 ? -40.045 2.880 40.962 1.00 51.44 101 GLU A CA 1
ATOM 735 C C . GLU A 1 101 ? -39.086 2.947 42.166 1.00 51.44 101 GLU A C 1
ATOM 737 O O . GLU A 1 101 ? -39.443 3.514 43.198 1.00 51.44 101 GLU A O 1
ATOM 742 N N . ALA A 1 102 ? -37.823 2.522 42.010 1.00 54.78 102 ALA A N 1
ATOM 743 C CA . ALA A 1 102 ? -36.779 2.644 43.033 1.00 54.78 102 ALA A CA 1
ATOM 744 C C . ALA A 1 102 ? -36.346 4.092 43.320 1.00 54.78 102 ALA A C 1
ATOM 746 O O . ALA A 1 102 ? -35.858 4.370 44.405 1.00 54.78 102 ALA A O 1
ATOM 747 N N . ILE A 1 103 ? -36.502 5.044 42.392 1.00 53.12 103 ILE A N 1
ATOM 748 C CA . ILE A 1 103 ? -36.227 6.473 42.656 1.00 53.12 103 ILE A CA 1
ATOM 749 C C . ILE A 1 103 ? -37.398 7.144 43.384 1.00 53.12 103 ILE A C 1
ATOM 751 O O . ILE A 1 103 ? -37.172 8.040 44.192 1.00 53.12 103 ILE A O 1
ATOM 755 N N . LEU A 1 104 ? -38.633 6.696 43.144 1.00 55.00 104 LEU A N 1
ATOM 756 C CA . LEU A 1 104 ? -39.812 7.151 43.889 1.00 55.00 104 LEU A CA 1
ATOM 757 C C . LEU A 1 104 ? -39.920 6.509 45.286 1.00 55.00 104 LEU A C 1
ATOM 759 O O . LEU A 1 104 ? -40.669 7.012 46.119 1.00 55.00 104 LEU A O 1
ATOM 763 N N . THR A 1 105 ? -39.154 5.443 45.555 1.00 57.16 105 THR A N 1
ATOM 764 C CA . THR A 1 105 ? -39.109 4.734 46.850 1.00 57.16 105 THR A CA 1
ATOM 765 C C . THR A 1 105 ? -37.769 4.819 47.594 1.00 57.16 105 THR A C 1
ATOM 767 O O . THR A 1 105 ? -37.737 4.522 48.785 1.00 57.16 105 THR A O 1
ATOM 770 N N . ALA A 1 106 ? -36.662 5.243 46.969 1.00 45.94 106 ALA A N 1
ATOM 771 C CA . ALA A 1 106 ? -35.369 5.340 47.655 1.00 45.94 106 ALA A CA 1
ATOM 772 C C . ALA A 1 106 ? -35.261 6.593 48.540 1.00 45.94 106 ALA A C 1
ATOM 774 O O . ALA A 1 106 ? -35.208 7.730 48.066 1.00 45.94 106 ALA A O 1
ATOM 775 N N . GLU A 1 107 ? -35.132 6.347 49.841 1.00 54.16 107 GLU A N 1
ATOM 776 C CA . GLU A 1 107 ? -34.772 7.304 50.884 1.00 54.16 107 GLU A CA 1
ATOM 777 C C . GLU A 1 107 ? -33.380 7.926 50.625 1.00 54.16 107 GLU A C 1
ATOM 779 O O . GLU A 1 107 ? -32.378 7.214 50.640 1.00 54.16 107 GLU A O 1
ATOM 784 N N . SER A 1 108 ? -33.311 9.258 50.427 1.00 51.16 108 SER A N 1
ATOM 785 C CA . SER A 1 108 ? -32.172 10.175 50.711 1.00 51.16 108 SER A CA 1
ATOM 786 C C . SER A 1 108 ? -31.704 11.071 49.532 1.00 51.16 108 SER A C 1
ATOM 788 O O . SER A 1 108 ? -31.129 10.583 48.555 1.00 51.16 108 SER A O 1
ATOM 790 N N . PRO A 1 109 ? -31.811 12.414 49.651 1.00 55.69 109 PRO A N 1
ATOM 791 C CA . PRO A 1 109 ? -31.255 13.398 48.706 1.00 55.69 109 PRO A CA 1
ATOM 792 C C . PRO A 1 109 ? -29.739 13.286 48.446 1.00 55.69 109 PRO A C 1
ATOM 794 O O . PRO A 1 109 ? -29.269 13.621 47.358 1.00 55.69 109 PRO A O 1
ATOM 797 N N . GLN A 1 110 ? -28.950 12.793 49.405 1.00 55.88 110 GLN A N 1
ATOM 798 C CA . GLN A 1 110 ? -27.499 12.618 49.262 1.00 55.88 110 GLN A CA 1
ATOM 799 C C . GLN A 1 110 ? -27.145 11.454 48.325 1.00 55.88 110 GLN A C 1
ATOM 801 O O . GLN A 1 110 ? -26.171 11.542 47.577 1.00 55.88 110 GLN A O 1
ATOM 806 N N . GLN A 1 111 ? -27.965 10.399 48.293 1.00 57.66 111 GLN A N 1
ATOM 807 C CA . GLN A 1 111 ? -27.778 9.277 47.369 1.00 57.66 111 GLN A CA 1
ATOM 808 C C . GLN A 1 111 ? -27.946 9.703 45.903 1.00 57.66 111 GLN A C 1
ATOM 810 O O . GLN A 1 111 ? -27.251 9.183 45.028 1.00 57.66 111 GLN A O 1
ATOM 815 N N . LEU A 1 112 ? -28.810 10.684 45.619 1.00 64.25 112 LEU A N 1
ATOM 816 C CA . LEU A 1 112 ? -28.979 11.240 44.273 1.00 64.25 112 LEU A CA 1
ATOM 817 C C . LEU A 1 112 ? -27.714 11.978 43.803 1.00 64.25 112 LEU A C 1
ATOM 819 O O . LEU A 1 112 ? -27.277 11.802 42.668 1.00 64.25 112 LEU A O 1
ATOM 823 N N . ILE A 1 113 ? -27.086 12.754 44.690 1.00 73.00 113 ILE A N 1
ATOM 824 C CA . ILE A 1 113 ? -25.853 13.501 44.394 1.00 73.00 113 ILE A CA 1
ATOM 825 C C . ILE A 1 113 ? -24.691 12.537 44.131 1.00 73.00 113 ILE A C 1
ATOM 827 O O . ILE A 1 113 ? -23.962 12.708 43.152 1.00 73.00 113 ILE A O 1
ATOM 831 N N . SER A 1 114 ? -24.555 11.482 44.942 1.00 71.06 114 SER A N 1
ATOM 832 C CA . SER A 1 114 ? -23.560 10.429 44.706 1.00 71.06 114 SER A CA 1
ATOM 833 C C . SER A 1 114 ? -23.781 9.725 43.364 1.00 71.06 114 SER A C 1
ATOM 835 O O . SER A 1 114 ? -22.820 9.494 42.630 1.00 71.06 114 SER A O 1
ATOM 837 N N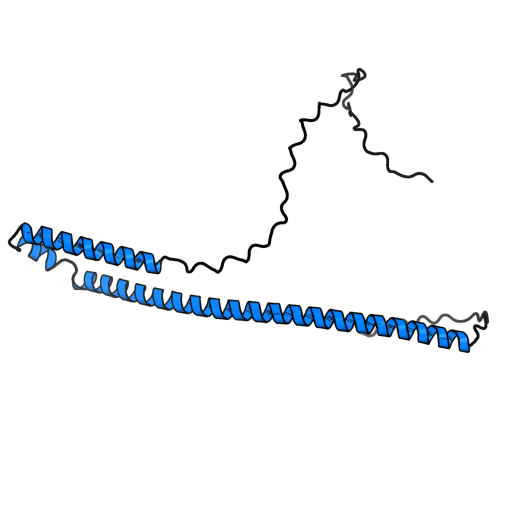 . LYS A 1 115 ? -25.037 9.449 42.988 1.00 68.69 115 LYS A N 1
ATOM 838 C CA . LYS A 1 115 ? -25.372 8.848 41.686 1.00 68.69 115 LYS A CA 1
ATOM 839 C C . LYS A 1 115 ? -25.031 9.774 40.513 1.00 68.69 115 LYS A C 1
ATOM 841 O O . LYS A 1 115 ? -24.443 9.311 39.538 1.00 68.69 115 LYS A O 1
ATOM 846 N N . LEU A 1 116 ? -25.309 11.075 40.618 1.00 78.19 116 LEU A N 1
ATOM 847 C CA . LEU A 1 116 ? -24.956 12.061 39.586 1.00 78.19 116 LEU A CA 1
ATOM 848 C C . LEU A 1 116 ? -23.437 12.242 39.440 1.00 78.19 116 LEU A C 1
ATOM 850 O O . LEU A 1 116 ? -22.937 12.387 38.323 1.00 78.19 116 LEU A O 1
ATOM 854 N N . ALA A 1 117 ? -22.689 12.191 40.546 1.00 79.12 1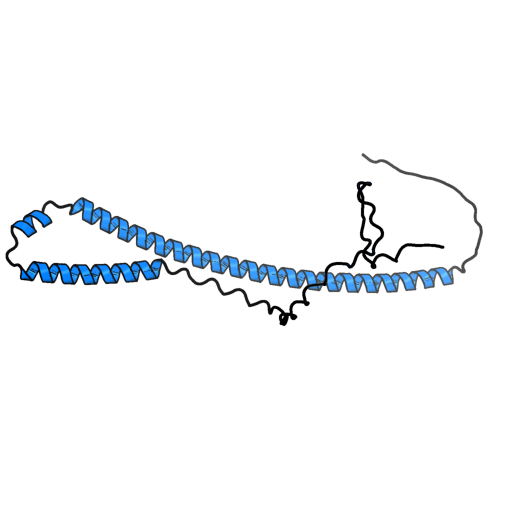17 ALA A N 1
ATOM 855 C CA . ALA A 1 117 ? -21.230 12.259 40.524 1.00 79.12 117 ALA A CA 1
ATOM 856 C C . ALA A 1 117 ? -20.615 11.049 39.800 1.00 79.12 117 ALA A C 1
ATOM 858 O O . ALA A 1 117 ? -19.776 11.220 38.914 1.00 79.12 117 ALA A O 1
ATOM 859 N N . VAL A 1 118 ? -21.085 9.835 40.107 1.00 83.06 118 VAL A N 1
ATOM 860 C CA . VAL A 1 118 ? -20.647 8.603 39.429 1.00 83.06 118 VAL A CA 1
ATOM 861 C C . VAL A 1 118 ? -21.025 8.628 37.947 1.00 83.06 118 VAL A C 1
ATOM 863 O O . VAL A 1 118 ? -20.189 8.336 37.092 1.00 83.06 118 VAL A O 1
ATOM 866 N N . GLN A 1 119 ? -22.246 9.058 37.618 1.00 82.44 119 GLN A N 1
ATOM 867 C CA . GLN A 1 119 ? -22.698 9.182 36.232 1.00 82.44 119 GLN A CA 1
ATOM 868 C C . GLN A 1 119 ? -21.827 10.164 35.435 1.00 82.44 119 GLN A C 1
ATOM 870 O O . GLN A 1 119 ? -21.506 9.901 34.274 1.00 82.44 119 GLN A O 1
ATOM 875 N N . ARG A 1 120 ? -21.371 11.258 36.063 1.00 80.75 120 ARG A N 1
ATOM 876 C CA . ARG A 1 120 ? -20.451 12.211 35.436 1.00 80.75 120 ARG A CA 1
ATOM 877 C C . ARG A 1 120 ? -19.081 11.593 35.172 1.00 80.75 120 ARG A C 1
ATOM 879 O O . ARG A 1 120 ? -18.588 11.731 34.054 1.00 80.75 120 ARG A O 1
ATOM 886 N N . VAL A 1 121 ? -18.493 10.874 36.127 1.00 87.06 121 VAL A N 1
ATOM 887 C CA . VAL A 1 121 ? -17.197 10.194 35.932 1.00 87.06 121 VAL A CA 1
ATOM 888 C C . VAL A 1 121 ? -17.278 9.190 34.781 1.00 87.06 121 VAL A C 1
ATOM 890 O O . VAL A 1 121 ? -16.492 9.293 33.841 1.00 87.06 121 VAL A O 1
ATOM 893 N N . ILE A 1 122 ? -18.300 8.329 34.777 1.00 78.69 122 ILE A N 1
ATOM 894 C CA . ILE A 1 122 ? -18.526 7.345 33.706 1.00 78.69 122 ILE A CA 1
ATOM 895 C C . ILE A 1 122 ? -18.707 8.046 32.354 1.00 78.69 122 ILE A C 1
ATOM 897 O O . ILE A 1 122 ? -18.089 7.658 31.366 1.00 78.69 122 ILE A O 1
ATOM 901 N N . SER A 1 123 ? -19.506 9.118 32.295 1.00 76.19 123 SER A N 1
ATOM 902 C CA . SER A 1 123 ? -19.711 9.868 31.048 1.00 76.19 123 SER A CA 1
ATOM 903 C C . SER A 1 123 ? -18.421 10.502 30.517 1.00 76.19 123 SER A C 1
ATOM 905 O O . SER A 1 123 ? -18.202 10.535 29.306 1.00 76.19 123 SER A O 1
ATOM 907 N N . THR A 1 124 ? -17.544 10.959 31.417 1.00 84.06 124 THR A N 1
ATOM 908 C CA . THR A 1 124 ? -16.258 11.558 31.051 1.00 84.06 124 THR A CA 1
ATOM 909 C C . THR A 1 124 ? -15.322 10.480 30.518 1.00 84.06 124 THR A C 1
ATOM 911 O O . THR A 1 124 ? -14.745 10.649 29.452 1.00 84.06 124 THR A O 1
ATOM 914 N N . GLU A 1 125 ? -15.236 9.337 31.196 1.00 81.12 125 GLU A N 1
ATOM 915 C CA . GLU A 1 125 ? -14.427 8.195 30.771 1.00 81.12 125 GLU A CA 1
ATOM 916 C C . GLU A 1 125 ? -14.874 7.644 29.410 1.00 81.12 125 GLU A C 1
ATOM 918 O O . GLU A 1 125 ? -14.046 7.495 28.510 1.00 81.12 125 GLU A O 1
ATOM 923 N N . MET A 1 126 ? -16.184 7.467 29.197 1.00 76.06 126 MET A N 1
ATOM 924 C CA . MET A 1 126 ? -16.732 7.057 27.899 1.00 76.06 126 MET A CA 1
ATOM 925 C C . MET A 1 126 ? -16.456 8.084 26.794 1.00 76.06 126 MET A C 1
ATOM 927 O O . MET A 1 126 ? -16.215 7.697 25.650 1.00 76.06 126 MET A O 1
ATOM 931 N N . ALA A 1 127 ? -16.459 9.386 27.102 1.00 80.00 127 ALA A N 1
ATOM 932 C CA . ALA A 1 127 ? -16.099 10.425 26.139 1.00 80.00 127 ALA A CA 1
ATOM 933 C C . ALA A 1 127 ? -14.612 10.356 25.756 1.00 80.00 127 ALA A C 1
ATOM 935 O O . ALA A 1 127 ? -14.285 10.459 24.571 1.00 80.00 127 ALA A O 1
ATOM 936 N N . THR A 1 128 ? -13.721 10.118 26.722 1.00 82.62 128 THR A N 1
ATOM 937 C CA . THR A 1 128 ? -12.283 9.922 26.476 1.00 82.62 128 THR A CA 1
ATOM 938 C C . THR A 1 128 ? -12.030 8.662 25.651 1.00 82.62 128 THR A C 1
ATOM 940 O O . THR A 1 128 ? -11.240 8.684 24.707 1.00 82.62 128 THR A O 1
ATOM 943 N N . GLN A 1 129 ? -12.754 7.580 25.944 1.00 75.81 129 GLN A N 1
ATOM 944 C CA . GLN A 1 129 ? -12.680 6.337 25.183 1.00 75.81 129 GLN A CA 1
ATOM 945 C C . GLN A 1 129 ? -13.228 6.525 23.758 1.00 75.81 129 GLN A C 1
ATOM 947 O O . GLN A 1 129 ? -12.593 6.127 22.790 1.00 75.81 129 GLN A O 1
ATOM 952 N N . MET A 1 130 ? -14.343 7.240 23.574 1.00 76.56 130 MET A N 1
ATOM 953 C CA . MET A 1 130 ? -14.830 7.601 22.235 1.00 76.56 130 MET A CA 1
ATOM 954 C C . MET A 1 130 ? -13.870 8.514 21.463 1.00 76.56 130 MET A C 1
ATOM 956 O O . MET A 1 130 ? -13.783 8.409 20.240 1.00 76.56 130 MET A O 1
ATOM 960 N N . ALA A 1 131 ? -13.140 9.401 22.142 1.00 79.00 131 ALA A N 1
ATOM 961 C CA . ALA A 1 131 ? -12.127 10.240 21.510 1.00 79.00 131 ALA A CA 1
ATOM 962 C C . ALA A 1 131 ? -10.917 9.422 21.028 1.00 79.00 131 ALA A C 1
ATOM 964 O O . ALA A 1 131 ? -10.432 9.667 19.922 1.00 79.00 131 ALA A O 1
ATOM 965 N N . SER A 1 132 ? -10.473 8.417 21.793 1.00 73.50 132 SER A N 1
ATOM 966 C CA . SER A 1 132 ? -9.379 7.531 21.374 1.00 73.50 132 SER A CA 1
ATOM 967 C C . SER A 1 132 ? -9.759 6.654 20.175 1.00 73.50 132 SER A C 1
ATOM 969 O O . SER A 1 132 ? -8.914 6.402 19.320 1.00 73.50 132 SER A O 1
ATOM 971 N N . TYR A 1 133 ? -11.036 6.278 20.037 1.00 65.38 133 TYR A N 1
ATOM 972 C CA . TYR A 1 133 ? -11.537 5.588 18.840 1.00 65.38 133 TYR A CA 1
ATOM 973 C C . TYR A 1 133 ? -11.713 6.504 17.619 1.00 65.38 133 TYR A C 1
ATOM 975 O O . TYR A 1 133 ? -11.671 6.019 16.491 1.00 65.38 133 TYR A O 1
ATOM 983 N N . ARG A 1 134 ? -11.920 7.815 17.819 1.00 71.62 134 ARG A N 1
ATOM 984 C CA . ARG A 1 134 ? -12.086 8.794 16.728 1.00 71.62 134 ARG A CA 1
ATOM 985 C C . ARG A 1 134 ? -10.780 9.332 16.169 1.00 71.62 134 ARG A C 1
ATOM 987 O O . ARG A 1 134 ? -10.822 9.914 15.090 1.00 71.62 134 ARG A O 1
ATOM 994 N N . ALA A 1 135 ? -9.663 9.208 16.881 1.00 66.38 135 ALA A N 1
ATOM 995 C CA . ALA A 1 135 ? -8.389 9.723 16.402 1.00 66.38 135 ALA A CA 1
ATOM 996 C C . ALA A 1 135 ? -7.966 8.955 15.134 1.00 66.38 135 ALA A C 1
ATOM 998 O O . ALA A 1 135 ? -7.661 7.764 15.229 1.00 66.38 135 ALA A O 1
ATOM 999 N N . PRO A 1 136 ? -7.944 9.591 13.944 1.00 58.19 136 PRO A N 1
ATOM 1000 C CA . PRO A 1 136 ? -7.353 8.954 12.785 1.00 58.19 136 PRO A CA 1
ATOM 1001 C C . PRO A 1 136 ? -5.849 8.850 13.031 1.00 58.19 136 PRO A C 1
ATOM 1003 O O . PRO A 1 136 ? -5.189 9.845 13.353 1.00 58.19 136 PRO A O 1
ATOM 1006 N N . GLU A 1 137 ? -5.317 7.640 12.881 1.00 57.28 137 GLU A N 1
ATOM 1007 C CA . GLU A 1 137 ? -3.886 7.400 12.759 1.00 57.28 137 GLU A CA 1
ATOM 1008 C C . GLU A 1 137 ? -3.364 8.352 11.675 1.00 57.28 137 GLU A C 1
ATOM 1010 O O . GLU A 1 137 ? -3.822 8.334 10.528 1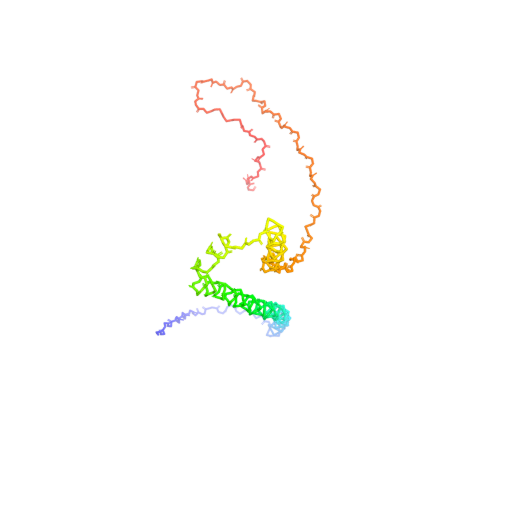.00 57.28 137 GLU A O 1
ATOM 1015 N N . ARG A 1 138 ? -2.509 9.305 12.066 1.00 46.75 138 ARG A N 1
ATOM 1016 C CA . ARG A 1 138 ? -1.944 10.281 11.134 1.00 46.75 138 ARG A CA 1
ATOM 1017 C C . ARG A 1 138 ? -1.122 9.505 10.114 1.00 46.75 138 ARG A C 1
ATOM 1019 O O . ARG A 1 138 ? -0.002 9.103 10.412 1.00 46.75 138 ARG A O 1
ATOM 1026 N N . LEU A 1 139 ? -1.681 9.362 8.913 1.00 51.66 139 LEU A N 1
ATOM 1027 C CA . LEU A 1 139 ? -0.971 8.978 7.698 1.00 51.66 139 LEU A CA 1
ATOM 1028 C C . LEU A 1 139 ? 0.413 9.655 7.711 1.00 51.66 139 LEU A C 1
ATOM 1030 O O . LEU A 1 139 ? 0.457 10.873 7.945 1.00 51.66 139 LEU A O 1
ATOM 1034 N N . PRO A 1 140 ? 1.528 8.934 7.483 1.00 50.66 140 PRO A N 1
ATOM 1035 C CA . PRO A 1 140 ? 2.839 9.557 7.481 1.00 50.66 140 PRO A CA 1
ATOM 1036 C C . PRO A 1 140 ? 2.809 10.720 6.497 1.00 50.66 140 PRO A C 1
ATOM 1038 O O . PRO A 1 140 ? 2.499 10.560 5.311 1.00 50.66 140 PRO A O 1
ATOM 1041 N N . LEU A 1 141 ? 3.071 11.912 7.038 1.00 53.16 141 LEU A N 1
ATOM 1042 C CA . LEU A 1 141 ? 3.254 13.138 6.282 1.00 53.16 141 LEU A CA 1
ATOM 1043 C C . LEU A 1 141 ? 4.125 12.800 5.074 1.00 53.16 141 LEU A C 1
ATOM 1045 O O . LEU A 1 141 ? 5.257 12.338 5.226 1.00 53.16 141 LEU A O 1
ATOM 1049 N N . ARG A 1 142 ? 3.572 12.990 3.869 1.00 46.16 142 ARG A N 1
ATOM 1050 C CA . ARG A 1 142 ? 4.334 12.893 2.622 1.00 46.16 142 ARG A CA 1
ATOM 1051 C C . ARG A 1 142 ? 5.653 13.648 2.826 1.00 46.16 142 ARG A C 1
ATOM 1053 O O . ARG A 1 142 ? 5.588 14.793 3.283 1.00 46.16 142 ARG A O 1
ATOM 1060 N N . PRO A 1 143 ? 6.821 13.063 2.501 1.00 49.38 143 PRO A N 1
ATOM 1061 C CA . PRO A 1 143 ? 8.072 13.784 2.626 1.00 49.38 143 PRO A CA 1
ATOM 1062 C C . PRO A 1 143 ? 7.948 15.053 1.793 1.00 49.38 143 PRO A C 1
ATOM 1064 O O . PRO A 1 143 ? 7.571 15.021 0.617 1.00 49.38 143 PRO A O 1
ATOM 1067 N N . ASN A 1 144 ? 8.168 16.171 2.474 1.00 48.56 144 ASN A N 1
ATOM 1068 C CA . ASN A 1 144 ? 8.115 17.513 1.941 1.00 48.56 144 ASN A CA 1
ATOM 1069 C C . ASN A 1 144 ? 9.016 17.564 0.701 1.00 48.56 144 ASN A C 1
ATOM 1071 O O . ASN A 1 144 ? 10.239 17.632 0.828 1.00 48.56 144 ASN A O 1
ATOM 1075 N N . ARG A 1 145 ? 8.432 17.486 -0.506 1.00 50.19 145 ARG A N 1
ATOM 1076 C CA . ARG A 1 145 ? 9.154 17.838 -1.731 1.00 50.19 145 ARG A CA 1
ATOM 1077 C C . ARG A 1 145 ? 9.566 19.285 -1.531 1.00 50.19 145 ARG A C 1
ATOM 1079 O O . ARG A 1 145 ? 8.711 20.165 -1.606 1.00 50.19 145 ARG A O 1
ATOM 1086 N N . HIS A 1 146 ? 10.846 19.499 -1.236 1.00 49.91 146 HIS A N 1
ATOM 1087 C CA . HIS A 1 146 ? 11.462 20.812 -1.180 1.00 49.91 146 HIS A CA 1
ATOM 1088 C C . HIS A 1 146 ? 11.018 21.593 -2.416 1.00 49.91 146 HIS A C 1
ATOM 1090 O O . HIS A 1 146 ? 11.471 21.340 -3.532 1.00 49.91 146 HIS A O 1
ATOM 1096 N N . ARG A 1 147 ? 10.079 22.525 -2.224 1.00 53.06 147 ARG A N 1
ATOM 1097 C CA . ARG A 1 147 ? 9.851 23.579 -3.200 1.00 53.06 147 ARG A CA 1
ATOM 1098 C C . ARG A 1 147 ? 11.130 24.410 -3.186 1.00 53.06 147 ARG A C 1
ATOM 1100 O O . ARG A 1 147 ? 11.465 24.933 -2.122 1.00 53.06 147 ARG A O 1
ATOM 1107 N N . PRO A 1 148 ? 11.849 24.552 -4.310 1.00 50.66 148 PRO A N 1
ATOM 1108 C CA . PRO A 1 148 ? 12.944 25.500 -4.359 1.00 50.66 148 PRO A CA 1
ATOM 1109 C C . PRO A 1 148 ? 12.377 26.883 -4.032 1.00 50.66 148 PRO A C 1
ATOM 1111 O O . PRO A 1 148 ? 11.317 27.275 -4.529 1.00 50.66 148 PRO A O 1
ATOM 1114 N N . ASN A 1 149 ? 13.071 27.567 -3.130 1.00 48.09 149 ASN A N 1
ATOM 1115 C CA . ASN A 1 149 ? 12.737 28.859 -2.556 1.00 48.09 149 ASN A CA 1
ATOM 1116 C C . ASN A 1 149 ? 12.522 29.914 -3.659 1.00 48.09 149 ASN A C 1
ATOM 1118 O O . ASN A 1 149 ? 13.456 30.600 -4.072 1.00 48.09 149 ASN A O 1
ATOM 1122 N N . ARG A 1 150 ? 11.292 30.049 -4.172 1.00 52.59 150 ARG A N 1
ATOM 1123 C CA . ARG A 1 150 ? 10.912 31.204 -4.989 1.00 52.59 150 ARG A CA 1
ATOM 1124 C C . ARG A 1 150 ? 10.638 32.349 -4.028 1.00 52.59 150 ARG A C 1
ATOM 1126 O O . ARG A 1 150 ? 9.534 32.458 -3.498 1.00 52.59 150 ARG A O 1
ATOM 1133 N N . ARG A 1 151 ? 11.652 33.194 -3.809 1.00 53.56 151 ARG A N 1
ATOM 1134 C CA . ARG A 1 151 ? 11.440 34.532 -3.244 1.00 53.56 151 ARG A CA 1
ATOM 1135 C C . ARG A 1 151 ? 10.257 35.170 -3.985 1.00 53.56 151 ARG A C 1
ATOM 1137 O O . ARG A 1 151 ? 10.244 35.111 -5.218 1.00 53.56 151 ARG A O 1
ATOM 1144 N N . PRO A 1 152 ? 9.272 35.757 -3.289 1.00 54.53 152 PRO A N 1
ATOM 1145 C CA . PRO A 1 152 ? 8.254 36.545 -3.960 1.00 54.53 152 PRO A CA 1
ATOM 1146 C C . PRO A 1 152 ? 8.965 37.703 -4.663 1.00 54.53 152 PRO A C 1
ATOM 1148 O O . PRO A 1 152 ? 9.539 38.578 -4.018 1.00 54.53 152 PRO A O 1
ATOM 1151 N N . THR A 1 153 ? 9.000 37.670 -5.994 1.00 63.34 153 THR A N 1
ATOM 1152 C CA . THR A 1 153 ? 9.469 38.808 -6.782 1.00 63.34 153 THR A CA 1
ATOM 1153 C C . THR A 1 153 ? 8.553 39.995 -6.484 1.00 63.34 153 THR A C 1
ATOM 1155 O O . THR A 1 153 ? 7.331 39.801 -6.444 1.00 63.34 153 THR A O 1
ATOM 1158 N N . PRO A 1 154 ? 9.094 41.206 -6.270 1.00 62.47 154 PRO A N 1
ATOM 1159 C CA . PRO A 1 154 ? 8.271 42.390 -6.070 1.00 62.47 154 PRO A CA 1
ATOM 1160 C C . PRO A 1 154 ? 7.308 42.551 -7.252 1.00 62.47 154 PRO A C 1
ATOM 1162 O O . PRO A 1 154 ? 7.692 42.348 -8.407 1.00 62.47 154 PRO A O 1
ATOM 1165 N N . ARG A 1 155 ? 6.039 42.866 -6.958 1.00 62.38 155 ARG A N 1
ATOM 1166 C CA . ARG A 1 155 ? 5.044 43.154 -7.999 1.00 62.38 155 ARG A CA 1
ATOM 1167 C C . ARG A 1 155 ? 5.586 44.283 -8.886 1.00 62.38 155 ARG A C 1
ATOM 1169 O O . ARG A 1 155 ? 6.047 45.284 -8.335 1.00 62.38 155 ARG A O 1
ATOM 1176 N N . PRO A 1 156 ? 5.533 44.152 -10.223 1.00 63.94 156 PRO A N 1
ATOM 1177 C CA . PRO A 1 156 ? 5.895 45.257 -11.096 1.00 63.94 156 PRO A CA 1
ATOM 1178 C C . PRO A 1 156 ? 4.961 46.449 -10.825 1.00 63.94 156 PRO A C 1
ATOM 1180 O O . PRO A 1 156 ? 3.784 46.237 -10.503 1.00 63.94 156 PRO A O 1
ATOM 1183 N N . PRO A 1 157 ? 5.458 47.695 -10.925 1.00 70.75 157 PRO A N 1
ATOM 1184 C CA . PRO A 1 157 ? 4.614 48.874 -10.779 1.00 70.75 157 PRO A CA 1
ATOM 1185 C C . PRO A 1 157 ? 3.499 48.854 -11.837 1.00 70.75 157 PRO A C 1
ATOM 1187 O O . PRO A 1 157 ? 3.698 48.285 -12.916 1.00 70.75 157 PRO A O 1
ATOM 1190 N N . PRO A 1 158 ? 2.332 49.466 -11.563 1.00 63.66 158 PRO A N 1
ATOM 1191 C CA . PRO A 1 158 ? 1.260 49.535 -12.545 1.00 63.66 158 PRO A CA 1
ATOM 1192 C C . PRO A 1 158 ? 1.784 50.194 -13.824 1.00 63.66 158 PRO A C 1
ATOM 1194 O O . PRO A 1 158 ? 2.279 51.324 -13.810 1.00 63.66 158 PRO A O 1
ATOM 1197 N N . SER A 1 159 ? 1.704 49.464 -14.934 1.00 64.62 159 SER A N 1
ATOM 1198 C CA . SER A 1 159 ? 2.044 49.971 -16.258 1.00 64.62 159 SER A CA 1
ATOM 1199 C C . SER A 1 159 ? 1.174 51.188 -16.566 1.00 64.62 159 SER A C 1
ATOM 1201 O O . SER A 1 159 ? -0.055 51.096 -16.520 1.00 64.62 159 SER A O 1
ATOM 1203 N N . ARG A 1 160 ? 1.808 52.327 -16.880 1.00 60.81 160 ARG A N 1
ATOM 1204 C CA . ARG A 1 160 ? 1.112 53.515 -17.398 1.00 60.81 160 ARG A CA 1
ATOM 1205 C C . ARG A 1 160 ? 0.231 53.105 -18.587 1.00 60.81 160 ARG A C 1
ATOM 1207 O O . ARG A 1 160 ? 0.704 52.338 -19.428 1.00 60.81 160 ARG A O 1
ATOM 1214 N N . PRO A 1 161 ? -1.005 53.623 -18.696 1.00 54.44 161 PRO A N 1
ATOM 1215 C CA . PRO A 1 161 ? -1.825 53.369 -19.871 1.00 54.44 161 PRO A CA 1
ATOM 1216 C C . PRO A 1 161 ? -1.108 53.881 -21.133 1.00 54.44 161 PRO A C 1
ATOM 1218 O O . PRO A 1 161 ? -0.363 54.868 -21.058 1.00 54.44 161 PRO A O 1
ATOM 1221 N N . PRO A 1 162 ? -1.302 53.220 -22.287 1.00 52.97 162 PRO A N 1
ATOM 1222 C CA . PRO A 1 162 ? -0.666 53.627 -23.530 1.00 52.97 162 PRO A CA 1
ATOM 1223 C C . PRO A 1 162 ? -1.090 55.057 -23.881 1.00 52.97 162 PRO A C 1
ATOM 1225 O O . PRO A 1 162 ? -2.277 55.366 -23.971 1.00 52.97 162 PRO A O 1
ATOM 1228 N N . ARG A 1 163 ? -0.113 55.947 -24.084 1.00 52.62 163 ARG A N 1
ATOM 1229 C CA . ARG A 1 163 ? -0.360 57.259 -24.691 1.00 52.62 163 ARG A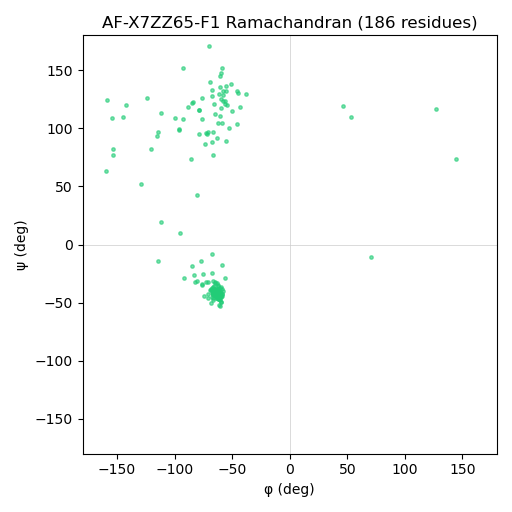 CA 1
ATOM 1230 C C . ARG A 1 163 ? -0.665 57.032 -26.170 1.00 52.62 163 ARG A C 1
ATOM 1232 O O . ARG A 1 163 ? 0.261 56.878 -26.961 1.00 52.62 163 ARG A O 1
ATOM 1239 N N . CYS A 1 164 ? -1.940 56.979 -26.543 1.00 49.94 164 CYS A N 1
ATOM 1240 C CA . CYS A 1 164 ? -2.324 57.036 -27.952 1.00 49.94 164 CYS A CA 1
ATOM 1241 C C . CYS A 1 164 ? -2.199 58.513 -28.409 1.00 49.94 164 CYS A C 1
ATOM 1243 O O . CYS A 1 164 ? -2.686 59.421 -27.735 1.00 49.94 164 CYS A O 1
ATOM 1245 N N . GLY A 1 165 ? -1.441 58.767 -29.485 1.00 55.47 165 GLY A N 1
ATOM 1246 C CA . GLY A 1 165 ? -1.238 60.109 -30.056 1.00 55.47 165 GLY A CA 1
ATOM 1247 C C . GLY A 1 165 ? -2.504 60.669 -30.735 1.00 55.47 165 GLY A C 1
ATOM 1248 O O . GLY A 1 165 ? -3.474 59.929 -30.902 1.00 55.47 165 GLY A O 1
ATOM 1249 N N . PRO A 1 166 ? -2.526 61.954 -31.144 1.00 51.00 166 PRO A N 1
ATOM 1250 C CA . PRO A 1 166 ? -3.752 62.705 -31.451 1.00 51.00 166 PRO A CA 1
ATOM 1251 C C . PRO A 1 166 ? -4.352 62.428 -32.845 1.00 51.00 166 PRO A C 1
ATOM 1253 O O . PRO A 1 166 ? -4.792 63.346 -33.528 1.00 51.00 166 PRO A O 1
ATOM 1256 N N . ALA A 1 167 ? -4.401 61.171 -33.285 1.00 52.75 167 ALA A N 1
ATOM 1257 C CA . ALA A 1 167 ? -4.960 60.798 -34.587 1.00 52.75 167 ALA A CA 1
ATOM 1258 C C . ALA A 1 167 ? -5.994 59.661 -34.482 1.00 52.75 167 ALA A C 1
ATOM 1260 O O . ALA A 1 167 ? -5.897 58.658 -35.183 1.00 52.75 167 ALA A O 1
ATOM 1261 N N . CYS A 1 168 ? -6.997 59.812 -33.609 1.00 47.56 168 CYS A N 1
ATOM 1262 C CA . CYS A 1 168 ? -8.223 59.005 -33.664 1.00 47.56 168 CYS A CA 1
ATOM 1263 C C . CYS A 1 168 ? -9.396 59.905 -34.071 1.00 47.56 168 CYS A C 1
ATOM 1265 O O . CYS A 1 168 ? -9.782 60.808 -33.333 1.00 47.56 168 CYS A O 1
ATOM 1267 N N . ASN A 1 169 ? -9.944 59.659 -35.263 1.00 51.75 169 ASN A N 1
ATOM 1268 C CA . ASN A 1 169 ? -11.179 60.275 -35.741 1.00 51.75 169 ASN A CA 1
ATOM 1269 C C . ASN A 1 169 ? -12.373 59.463 -35.191 1.00 51.75 169 ASN A C 1
ATOM 1271 O O . ASN A 1 169 ? -12.430 58.259 -35.449 1.00 51.75 169 ASN A O 1
ATOM 1275 N N . PRO A 1 170 ? -13.315 60.071 -34.446 1.00 49.91 170 PRO A N 1
ATOM 1276 C CA . PRO A 1 170 ? -14.387 59.350 -33.751 1.00 49.91 170 PRO A CA 1
ATOM 1277 C C . PRO A 1 170 ? -15.431 58.683 -34.668 1.00 49.91 170 PRO A C 1
ATOM 1279 O O . PRO A 1 170 ? -16.244 57.907 -34.176 1.00 49.91 170 PRO A O 1
ATOM 1282 N N . SER A 1 171 ? -15.411 58.927 -35.984 1.00 55.88 171 SER A N 1
ATOM 1283 C CA . SER A 1 171 ? -16.448 58.439 -36.913 1.00 55.88 171 SER A CA 1
ATOM 1284 C C . SER A 1 171 ? -16.129 57.122 -37.644 1.00 55.88 171 SER A C 1
ATOM 1286 O O . SER A 1 171 ? -16.855 56.746 -38.562 1.00 55.88 171 SER A O 1
ATOM 1288 N N . ARG A 1 172 ? -15.065 56.391 -37.278 1.00 50.81 172 ARG A N 1
ATOM 1289 C CA . ARG A 1 172 ? -14.809 55.030 -37.795 1.00 50.81 172 ARG A CA 1
ATOM 1290 C C . ARG A 1 172 ? -14.670 54.032 -36.650 1.00 50.81 172 ARG A C 1
ATOM 1292 O O . ARG A 1 172 ? -13.839 54.198 -35.763 1.00 50.81 172 ARG A O 1
ATOM 1299 N N . VAL A 1 173 ? -15.462 52.962 -36.704 1.00 51.31 173 VAL A N 1
ATOM 1300 C CA . VAL A 1 173 ? -15.370 51.815 -35.793 1.00 51.31 173 VAL A CA 1
ATOM 1301 C C . VAL A 1 173 ? -14.037 51.103 -36.047 1.00 51.31 173 VAL A C 1
ATOM 1303 O O . VAL A 1 173 ? -13.911 50.330 -36.991 1.00 51.31 173 VAL A O 1
ATOM 1306 N N . GLY A 1 174 ? -13.022 51.415 -35.235 1.00 55.16 174 GLY A N 1
ATOM 1307 C CA . GLY A 1 174 ? -11.734 50.717 -35.239 1.00 55.16 174 GLY A CA 1
ATOM 1308 C C . GLY A 1 174 ? -10.525 51.613 -34.967 1.00 55.16 174 GLY A C 1
ATOM 1309 O O . GLY A 1 174 ? -9.739 51.869 -35.872 1.00 55.16 174 GLY A O 1
ATOM 1310 N N . CYS A 1 175 ? -10.323 52.044 -33.719 1.00 49.12 175 CYS A N 1
ATOM 1311 C CA . CYS A 1 175 ? -9.015 52.539 -33.274 1.00 49.12 175 CYS A CA 1
ATOM 1312 C C . CYS A 1 175 ? -8.229 51.371 -32.654 1.00 49.12 175 CYS A C 1
ATOM 1314 O O . CYS A 1 175 ? -8.553 50.922 -31.557 1.00 49.12 175 CYS A O 1
ATOM 1316 N N . SER A 1 176 ? -7.193 50.867 -33.334 1.00 52.44 176 SER A N 1
ATOM 1317 C CA . SER A 1 176 ? -6.258 49.890 -32.758 1.00 52.44 176 SER A CA 1
ATOM 1318 C C . SER A 1 176 ? -4.981 50.592 -32.286 1.00 52.44 176 SER A C 1
ATOM 1320 O O . SER A 1 176 ? -4.170 51.010 -33.115 1.00 52.44 176 SER A O 1
ATOM 1322 N N . CYS A 1 177 ? -4.759 50.703 -30.971 1.00 45.94 177 CYS A N 1
ATOM 1323 C CA . CYS A 1 177 ? -3.447 51.098 -30.447 1.00 45.94 177 CYS A CA 1
ATOM 1324 C C . CYS A 1 177 ? -2.509 49.872 -30.553 1.00 45.94 177 CYS A C 1
ATOM 1326 O O . CYS A 1 177 ? -2.692 48.870 -29.864 1.00 45.94 177 CYS A O 1
ATOM 1328 N N . ARG A 1 178 ? -1.543 49.907 -31.484 1.00 44.94 178 ARG A N 1
ATOM 1329 C CA . ARG A 1 178 ? -0.582 48.814 -31.726 1.00 44.94 178 ARG A CA 1
ATOM 1330 C C . ARG A 1 178 ? 0.526 48.855 -30.664 1.00 44.94 178 ARG A C 1
ATOM 1332 O O . ARG A 1 178 ? 1.292 49.813 -30.618 1.00 44.94 178 ARG A O 1
ATOM 1339 N N . SER A 1 179 ? 0.628 47.818 -29.831 1.00 43.00 179 SER A N 1
ATOM 1340 C CA . SER A 1 179 ? 1.752 47.648 -28.894 1.00 43.00 179 SER A CA 1
ATOM 1341 C C . SER A 1 179 ? 3.058 47.329 -29.642 1.00 43.00 179 SER A C 1
ATOM 1343 O O . SER A 1 179 ? 3.032 46.538 -30.591 1.00 43.00 179 SER A O 1
ATOM 1345 N N . PRO A 1 180 ? 4.214 47.884 -29.230 1.00 47.47 180 PRO A N 1
ATOM 1346 C CA . PRO A 1 180 ? 5.488 47.664 -29.900 1.00 47.47 180 PRO A CA 1
ATOM 1347 C C . PRO A 1 180 ? 6.155 46.387 -29.372 1.00 47.47 180 PRO A C 1
ATOM 1349 O O . PRO A 1 180 ? 7.116 46.448 -28.617 1.00 47.47 180 PRO A O 1
ATOM 1352 N N . SER A 1 181 ? 5.649 45.209 -29.737 1.00 50.09 181 SER A N 1
ATOM 1353 C CA . SER A 1 181 ? 6.421 43.964 -29.585 1.00 50.09 181 SER A CA 1
ATOM 1354 C C . SER A 1 181 ? 5.890 42.850 -30.489 1.00 50.09 181 SER A C 1
ATOM 1356 O O . SER A 1 181 ? 5.410 41.819 -30.027 1.00 50.09 181 SER A O 1
ATOM 1358 N N . SER A 1 182 ? 5.954 43.056 -31.803 1.00 44.12 182 SER A N 1
ATOM 1359 C CA . SER A 1 182 ? 5.905 41.945 -32.757 1.00 44.12 182 SER A CA 1
ATOM 1360 C C . SER A 1 182 ? 6.635 42.337 -34.040 1.00 44.12 182 SER A C 1
ATOM 1362 O O . SER A 1 182 ? 6.028 42.717 -35.036 1.00 44.12 182 SER A O 1
ATOM 1364 N N . SER A 1 183 ? 7.967 42.294 -33.968 1.00 47.16 183 SER A N 1
ATOM 1365 C CA . SER A 1 183 ? 8.851 42.208 -35.133 1.00 47.16 183 SER A CA 1
ATOM 1366 C C . SER A 1 183 ? 9.678 40.938 -34.996 1.00 47.16 183 SER A C 1
ATOM 1368 O O . SER A 1 183 ? 10.804 40.960 -34.508 1.00 47.16 183 SER A O 1
ATOM 1370 N N . ARG A 1 184 ? 9.091 39.810 -35.396 1.00 50.16 184 ARG A N 1
ATOM 1371 C CA . ARG A 1 184 ? 9.833 38.651 -35.907 1.00 50.16 184 ARG A CA 1
ATOM 1372 C C . ARG A 1 184 ? 8.921 37.868 -36.846 1.00 50.16 184 ARG A C 1
ATOM 1374 O O . ARG A 1 184 ? 8.303 36.882 -36.472 1.00 50.16 184 ARG A O 1
ATOM 1381 N N . SER A 1 185 ? 8.855 38.339 -38.085 1.00 40.75 185 SER A N 1
ATOM 1382 C CA . SER A 1 185 ? 8.479 37.517 -39.230 1.00 40.75 185 SER A CA 1
ATOM 1383 C C . SER A 1 185 ? 9.274 37.970 -40.454 1.00 40.75 185 SER A C 1
ATOM 1385 O O . SER A 1 185 ? 9.053 39.061 -40.964 1.00 40.75 185 SER A O 1
ATOM 1387 N N . ILE A 1 186 ? 10.209 37.109 -40.863 1.00 42.22 186 ILE A N 1
ATOM 1388 C CA . ILE A 1 186 ? 10.364 36.613 -42.237 1.00 42.22 186 ILE A CA 1
ATOM 1389 C C . ILE A 1 186 ? 10.459 37.682 -43.338 1.00 42.22 186 ILE A C 1
ATOM 1391 O O . ILE A 1 186 ? 9.457 38.255 -43.759 1.00 42.22 186 ILE A O 1
ATOM 1395 N N . SER A 1 187 ? 11.652 37.816 -43.921 1.00 42.84 187 SER A N 1
ATOM 1396 C CA . SER A 1 187 ? 11.826 37.927 -45.376 1.00 42.84 187 SER A CA 1
ATOM 1397 C C . SER A 1 187 ? 13.254 37.547 -45.779 1.00 42.84 187 SER A C 1
ATOM 1399 O O . SER A 1 187 ? 14.193 38.101 -45.223 1.00 42.84 187 SER A O 1
ATOM 1401 N N . ARG A 1 188 ? 13.304 36.567 -46.696 1.00 45.84 188 ARG A N 1
ATOM 1402 C CA . ARG A 1 188 ? 14.306 36.209 -47.723 1.00 45.84 188 ARG A CA 1
ATOM 1403 C C . ARG A 1 188 ? 15.780 36.519 -47.484 1.00 45.84 188 ARG A C 1
ATOM 1405 O O . ARG A 1 188 ? 16.137 37.710 -47.432 1.00 45.84 188 ARG A O 1
#

Mean predicted aligned error: 21.89 Å

Organism: NCBI:txid1299334

Sequence (188 aa):
MIAGFVALSGALSANVLADPSDDALAKLNELSRQAEQTTEAMHSAQLDLNEKLAAQRAAEKKHADAQADLEAAKARLATFQASVNKFAAAMYMGGRTDGMEAILTAESPQQLISKLAVQRVISTEMATQMASYRAPERLPLRPNRHRPNRRPTPRPPPSRPPRCGPACNPSRVGCSCRSPSSSRSISR

Foldseek 3Di:
DDDDDDDDDDDDDPPPPPPPVVVVVVVVVVVVVVVVVVVVVVVVVVVVVVVVVVVVVVVVVVVVVVVVVVVVLVVLVVVVVVVVVVVVVCCVVVVPPVVVVCVVVDDDPVVVVVVVVVVVVVVVVVVVVVVVSPDPPPDPDDPPPPDPDDDPDPDDDPDDPDPDDDDDDPPDDDDDDDDPPDPDDDDD

Secondary structure (DSSP, 8-state):
-------------------HHHHHHHHHHHHHHHHHHHHHHHHHHHHHHHHHHHHHHHHHHHHHHHHHHHHHHHHHHHHHHHHHHHHHHHHHHSSSHHHHHHHHH---HHHHHHHHHHHHHHHHHHHHHHHHHH------------------PPPPPPPPPP---S---TTSS------S--------

Radius of gyration: 42.84 Å; Cα contacts (8 Å, |Δi|>4): 6; chains: 1; bounding box: 78×75×115 Å